Protein AF-A0A2I1HKM1-F1 (afdb_monomer_lite)

Organism: NCBI:txid588596

Secondary structure (DSSP, 8-state):
-HHHHHHHHHHHHHHHHHHHB-HHHHHHHHHHHHT----TTSPPPPPTTTSGGG--HHHHHHHHHHHHHHHHHH--GGGB-HHHHHHHHHHHT---HHHHHHHHHHHHHHHHHHHHHHT-SS--HHHHHHHHHHHHHHHHHHHHH-GGGTT-HHHHTHHHHHHHHHHHSSS--TT-GGGGTTTTTHHHHHHHHHT-THHHHHHHHHH--

Radius of gyration: 16.66 Å; chains: 1; bounding box: 34×40×44 Å

Structure (mmCIF, N/CA/C/O backbone):
data_AF-A0A2I1HKM1-F1
#
_entry.id   AF-A0A2I1HKM1-F1
#
loop_
_atom_site.group_PDB
_atom_site.id
_atom_site.type_symbol
_atom_site.label_atom_id
_atom_site.label_alt_id
_atom_site.label_comp_id
_atom_site.label_asym_id
_atom_site.label_entity_id
_atom_site.label_seq_id
_atom_site.pdbx_PDB_ins_code
_atom_site.Cartn_x
_atom_site.Cartn_y
_atom_site.Cartn_z
_atom_site.occupancy
_atom_site.B_iso_or_equiv
_atom_site.auth_seq_id
_atom_site.auth_comp_id
_atom_site.auth_asym_id
_atom_site.auth_atom_id
_atom_site.pdbx_PDB_model_num
ATOM 1 N N . ASP A 1 1 ? -1.012 3.842 -19.016 1.00 77.69 1 ASP A N 1
ATOM 2 C CA . ASP A 1 1 ? 0.361 4.212 -18.625 1.00 77.69 1 ASP A CA 1
ATOM 3 C C . ASP A 1 1 ? 0.632 3.724 -17.202 1.00 77.69 1 ASP A C 1
ATOM 5 O O . ASP A 1 1 ? -0.285 3.747 -16.382 1.00 77.69 1 ASP A O 1
ATOM 9 N N . ILE A 1 2 ? 1.844 3.232 -16.932 1.00 84.19 2 ILE A N 1
ATOM 10 C CA . ILE A 1 2 ? 2.220 2.563 -15.675 1.00 84.19 2 ILE A CA 1
ATOM 11 C C . ILE A 1 2 ? 2.054 3.472 -14.458 1.00 84.19 2 ILE A C 1
ATOM 13 O O . ILE A 1 2 ? 1.645 3.040 -13.382 1.00 84.19 2 ILE A O 1
ATOM 17 N N . TYR A 1 3 ? 2.293 4.761 -14.661 1.00 84.25 3 TYR A N 1
ATOM 18 C CA . TYR A 1 3 ? 2.196 5.772 -13.630 1.00 84.25 3 TYR A CA 1
ATOM 19 C C . TYR A 1 3 ? 0.780 5.897 -13.064 1.00 84.25 3 TYR A C 1
ATOM 21 O O . TYR A 1 3 ? 0.567 5.822 -11.855 1.00 84.25 3 TYR A O 1
ATOM 29 N N . HIS A 1 4 ? -0.201 5.977 -13.961 1.00 87.06 4 HIS A N 1
ATOM 30 C CA . HIS A 1 4 ? -1.622 6.035 -13.630 1.00 87.06 4 HIS A CA 1
ATOM 31 C C . HIS A 1 4 ? -2.090 4.762 -12.922 1.00 87.06 4 HIS A C 1
ATOM 33 O O . HIS A 1 4 ? -2.868 4.809 -11.966 1.00 87.06 4 HIS A O 1
ATOM 39 N N . VAL A 1 5 ? -1.597 3.614 -13.392 1.00 89.69 5 VAL A N 1
ATOM 40 C CA . VAL A 1 5 ? -1.929 2.307 -12.829 1.00 89.69 5 VAL A CA 1
ATOM 41 C C . VAL A 1 5 ? -1.470 2.236 -11.375 1.00 89.69 5 VAL A C 1
ATOM 43 O O . VAL A 1 5 ? -2.295 1.978 -10.495 1.00 89.69 5 VAL A O 1
ATOM 46 N N . THR A 1 6 ? -0.196 2.534 -11.112 1.00 89.56 6 THR A N 1
ATOM 47 C CA . THR A 1 6 ? 0.383 2.440 -9.769 1.00 89.56 6 THR A CA 1
ATOM 48 C C . THR A 1 6 ? -0.173 3.501 -8.824 1.00 89.56 6 THR A C 1
ATOM 50 O O . THR A 1 6 ? -0.589 3.156 -7.719 1.00 89.56 6 THR A O 1
ATOM 53 N N . ALA A 1 7 ? -0.288 4.760 -9.257 1.00 90.75 7 ALA A N 1
ATOM 54 C CA . ALA A 1 7 ? -0.882 5.815 -8.436 1.00 90.75 7 ALA A CA 1
ATOM 55 C C . ALA A 1 7 ? -2.323 5.477 -8.014 1.00 90.75 7 ALA A C 1
ATOM 57 O O . ALA A 1 7 ? -2.685 5.644 -6.850 1.00 90.75 7 ALA A O 1
ATOM 58 N N . GLY A 1 8 ? -3.124 4.915 -8.928 1.00 93.25 8 GLY A N 1
ATOM 59 C CA . GLY A 1 8 ? -4.486 4.475 -8.624 1.00 93.25 8 GLY A CA 1
ATOM 60 C C . GLY A 1 8 ? -4.548 3.372 -7.560 1.00 93.25 8 GLY A C 1
ATOM 61 O O . GLY A 1 8 ? -5.400 3.435 -6.671 1.00 93.25 8 GLY A O 1
ATOM 62 N N . LYS A 1 9 ? -3.627 2.395 -7.599 1.00 94.75 9 LYS A N 1
ATOM 63 C CA . LYS A 1 9 ? -3.523 1.345 -6.567 1.00 94.75 9 LYS A CA 1
ATOM 64 C C . LYS A 1 9 ? -3.165 1.936 -5.205 1.00 94.75 9 LYS A C 1
ATOM 66 O O . LYS A 1 9 ? -3.832 1.629 -4.217 1.00 94.75 9 LYS A O 1
ATOM 71 N N . VAL A 1 10 ? -2.166 2.817 -5.159 1.00 95.44 10 VAL A N 1
ATOM 72 C CA . VAL A 1 10 ? -1.721 3.446 -3.908 1.00 95.44 10 VAL A CA 1
ATOM 73 C C . VAL A 1 10 ? -2.833 4.285 -3.292 1.00 95.44 10 VAL A C 1
ATOM 75 O O . VAL A 1 10 ? -3.142 4.119 -2.114 1.00 95.44 10 VAL A O 1
ATOM 78 N N . LEU A 1 11 ? -3.480 5.143 -4.084 1.00 95.88 11 LEU A N 1
ATOM 79 C CA . LEU A 1 11 ? -4.561 5.990 -3.592 1.00 95.88 11 LEU A CA 1
ATOM 80 C C . LEU A 1 11 ? -5.742 5.158 -3.077 1.00 95.88 11 LEU A C 1
ATOM 82 O O . LEU A 1 11 ? -6.296 5.451 -2.017 1.00 95.88 11 LEU A O 1
ATOM 86 N N . ARG A 1 12 ? -6.107 4.084 -3.792 1.00 96.56 12 ARG A N 1
ATOM 87 C CA . ARG A 1 12 ? -7.139 3.146 -3.333 1.00 96.56 12 ARG A CA 1
ATOM 88 C C . ARG A 1 12 ? -6.744 2.511 -2.002 1.00 96.56 12 ARG A C 1
ATOM 90 O O . ARG A 1 12 ? -7.568 2.463 -1.093 1.00 96.56 12 ARG A O 1
ATOM 97 N N . PHE A 1 13 ? -5.503 2.049 -1.866 1.00 97.75 13 PHE A N 1
ATOM 98 C CA . PHE A 1 13 ? -5.065 1.393 -0.639 1.00 97.75 13 PHE A CA 1
ATOM 99 C C . PHE A 1 13 ? -4.933 2.362 0.546 1.00 97.75 13 PHE A C 1
ATOM 101 O O . PHE A 1 13 ? -5.246 2.002 1.684 1.00 97.75 13 PHE A O 1
ATOM 108 N N . LEU A 1 14 ? -4.556 3.616 0.282 1.00 97.69 14 LEU A N 1
ATOM 109 C CA . LEU A 1 14 ? -4.584 4.696 1.264 1.00 97.69 14 LEU A CA 1
ATOM 110 C C . LEU A 1 14 ? -6.004 4.912 1.796 1.00 97.69 14 LEU A C 1
ATOM 112 O O . LEU A 1 14 ? -6.182 4.927 3.011 1.00 97.69 14 LEU A O 1
ATOM 116 N N . LYS A 1 15 ? -7.009 4.998 0.913 1.00 97.31 15 LYS A N 1
ATOM 117 C CA . LYS A 1 15 ? -8.426 5.126 1.306 1.00 97.31 15 LYS A CA 1
ATOM 118 C C . LYS A 1 15 ? -8.856 3.987 2.226 1.00 97.31 15 LYS A C 1
ATOM 120 O O . LYS A 1 15 ? -9.287 4.248 3.344 1.00 97.31 15 LYS A O 1
ATOM 125 N N . ILE A 1 16 ? -8.605 2.741 1.820 1.00 97.69 16 ILE A N 1
ATOM 126 C CA . ILE A 1 16 ? -8.911 1.553 2.636 1.00 97.69 16 ILE A CA 1
ATOM 127 C C . ILE A 1 16 ? -8.222 1.625 4.004 1.00 97.69 16 ILE A C 1
ATOM 129 O O . ILE A 1 16 ? -8.847 1.377 5.031 1.00 97.69 16 ILE A O 1
ATOM 133 N N . THR A 1 17 ? -6.939 1.995 4.038 1.00 98.12 17 THR A N 1
ATOM 134 C CA . THR A 1 17 ? -6.176 2.091 5.289 1.00 98.12 17 THR A CA 1
ATOM 135 C C . THR A 1 17 ? -6.740 3.165 6.212 1.00 98.12 17 THR A C 1
ATOM 137 O O . THR A 1 17 ? -6.984 2.884 7.381 1.00 98.12 17 THR A O 1
ATOM 140 N N . ILE A 1 18 ? -6.987 4.379 5.715 1.00 97.56 18 ILE A N 1
ATOM 141 C CA . ILE A 1 18 ? -7.532 5.471 6.530 1.00 97.56 18 ILE A CA 1
ATOM 142 C C . ILE A 1 18 ? -8.955 5.156 7.004 1.00 97.56 18 ILE A C 1
ATOM 144 O O . ILE A 1 18 ? -9.288 5.441 8.157 1.00 97.56 18 ILE A O 1
ATOM 148 N N . ASP A 1 19 ? -9.784 4.538 6.166 1.00 97.38 19 ASP A N 1
ATOM 149 C CA . ASP A 1 19 ? -11.152 4.166 6.526 1.00 97.38 19 ASP A CA 1
ATOM 150 C C . ASP A 1 19 ? -11.209 3.031 7.547 1.00 97.38 19 ASP A C 1
ATOM 152 O O . ASP A 1 19 ? -12.131 3.005 8.369 1.00 97.38 19 ASP A O 1
ATOM 156 N N . ALA A 1 20 ? -10.207 2.151 7.570 1.00 98.00 20 ALA A N 1
ATOM 157 C CA . ALA A 1 20 ? -10.094 1.081 8.552 1.00 98.00 20 ALA A CA 1
ATOM 158 C C . ALA A 1 20 ? -9.680 1.570 9.952 1.00 98.00 20 ALA A C 1
ATOM 160 O O . ALA A 1 20 ? -9.907 0.864 10.936 1.00 98.00 20 ALA A O 1
ATOM 161 N N . LEU A 1 21 ? -9.110 2.773 10.082 1.00 98.25 21 LEU A N 1
ATOM 162 C CA . LEU A 1 21 ? -8.675 3.313 11.373 1.00 98.25 21 LEU A CA 1
ATOM 163 C C . LEU A 1 21 ? -9.841 3.850 12.221 1.00 98.25 21 LEU A C 1
ATOM 165 O O . LEU A 1 21 ? -10.750 4.533 11.737 1.00 98.25 21 LEU A O 1
ATOM 169 N N . LEU A 1 22 ? -9.756 3.612 13.532 1.00 98.00 22 LEU A N 1
ATOM 170 C CA . LEU A 1 22 ? -10.547 4.312 14.550 1.00 98.00 22 LEU A CA 1
ATOM 171 C C . LEU A 1 22 ? -10.091 5.774 14.702 1.00 98.00 22 LEU A C 1
ATOM 173 O O . LEU A 1 22 ? -8.975 6.112 14.297 1.00 98.00 22 LEU A O 1
ATOM 177 N N . PRO A 1 23 ? -10.886 6.645 15.358 1.00 98.00 23 PRO A N 1
ATOM 178 C CA . PRO A 1 23 ? -10.460 8.007 15.683 1.00 98.00 23 PRO A CA 1
ATOM 179 C C . PRO A 1 23 ? -9.108 8.072 16.415 1.00 98.00 23 PRO A C 1
ATOM 181 O O . PRO A 1 23 ? -8.261 8.885 16.053 1.00 98.00 23 PRO A O 1
ATOM 184 N N . GLU A 1 24 ? -8.848 7.174 17.377 1.00 97.44 24 GLU A N 1
ATOM 185 C CA . GLU A 1 24 ? -7.536 7.077 18.046 1.00 97.44 24 GLU A CA 1
ATOM 186 C C . GLU A 1 24 ? -6.413 6.764 17.040 1.00 97.44 24 GLU A C 1
ATOM 188 O O . GLU A 1 24 ? -5.368 7.420 17.046 1.00 97.44 24 GLU A O 1
ATOM 193 N N . GLY A 1 25 ? -6.644 5.809 16.132 1.00 97.81 25 GLY A N 1
ATOM 194 C CA . GLY A 1 25 ? -5.704 5.447 15.071 1.00 97.81 25 GLY A CA 1
ATOM 195 C C . GLY A 1 25 ? -5.416 6.607 14.116 1.00 97.81 25 GLY A C 1
ATOM 196 O O . GLY A 1 25 ? -4.257 6.860 13.799 1.00 97.81 25 GLY A O 1
ATOM 197 N N . LYS A 1 26 ? -6.442 7.370 13.721 1.00 98.12 26 LYS A N 1
ATOM 198 C CA . LYS A 1 26 ? -6.316 8.574 12.879 1.00 98.12 26 LYS A CA 1
ATOM 199 C C . LYS A 1 26 ? -5.528 9.695 13.566 1.00 98.12 26 LYS A C 1
ATOM 201 O O . LYS A 1 26 ? -4.705 10.360 12.929 1.00 98.12 26 LYS A O 1
ATOM 206 N N . THR A 1 27 ? -5.723 9.877 14.872 1.00 97.69 27 THR A N 1
ATOM 207 C CA . THR A 1 27 ? -4.943 10.828 15.679 1.00 97.69 27 THR A CA 1
ATOM 208 C C . THR A 1 27 ? -3.473 10.422 15.736 1.00 97.69 27 THR A C 1
ATOM 210 O O . THR A 1 27 ? -2.598 11.253 15.489 1.00 97.69 27 THR A O 1
ATOM 213 N N . LYS A 1 28 ? -3.182 9.139 15.994 1.00 97.56 28 LYS A N 1
ATOM 214 C CA . LYS A 1 28 ? -1.807 8.615 15.976 1.00 97.56 28 LYS A CA 1
ATOM 215 C C . LYS A 1 28 ? -1.172 8.737 14.592 1.00 97.56 28 LYS A C 1
ATOM 217 O O . LYS A 1 28 ? -0.049 9.219 14.502 1.00 97.56 28 LYS A O 1
ATOM 222 N N . PHE A 1 29 ? -1.901 8.407 13.529 1.00 97.31 29 PHE A N 1
ATOM 223 C CA . PHE A 1 29 ? -1.443 8.609 12.156 1.00 97.31 29 PHE A CA 1
ATOM 224 C C . PHE A 1 29 ? -1.031 10.064 11.912 1.00 97.31 29 PHE A C 1
ATOM 226 O O . PHE A 1 29 ? 0.084 10.320 11.474 1.00 97.31 29 PHE A O 1
ATOM 233 N N . THR A 1 30 ? -1.888 11.025 12.268 1.00 96.38 30 THR A N 1
ATOM 234 C CA . THR A 1 30 ? -1.600 12.458 12.089 1.00 96.38 30 THR A CA 1
ATOM 235 C C . THR A 1 30 ? -0.380 12.910 12.894 1.00 96.38 30 THR A C 1
ATOM 237 O O . THR A 1 30 ? 0.395 13.733 12.410 1.00 96.38 30 THR A O 1
ATOM 240 N N . LEU A 1 31 ? -0.197 12.384 14.110 1.00 96.25 31 LEU A N 1
ATOM 241 C CA . LEU A 1 31 ? 0.968 12.677 14.946 1.00 96.25 31 LEU A CA 1
ATOM 242 C C . LEU A 1 31 ? 2.266 12.256 14.240 1.00 96.25 31 LEU A C 1
ATOM 244 O O . LEU A 1 31 ? 3.136 13.096 14.024 1.00 96.25 31 LEU A O 1
ATOM 248 N N . TYR A 1 32 ? 2.362 10.985 13.838 1.00 94.25 32 TYR A N 1
ATOM 249 C CA . TYR A 1 32 ? 3.562 10.450 13.188 1.00 94.25 32 TYR A CA 1
ATOM 250 C C . TYR A 1 32 ? 3.770 11.009 11.778 1.00 94.25 32 TYR A C 1
ATOM 252 O O . TYR A 1 32 ? 4.907 11.211 11.370 1.00 94.25 32 TYR A O 1
ATOM 260 N N . TRP A 1 33 ? 2.692 11.328 11.057 1.00 93.62 33 TRP A N 1
ATOM 261 C CA . TRP A 1 33 ? 2.763 12.025 9.774 1.00 93.62 33 TRP A CA 1
ATOM 262 C C . TRP A 1 33 ? 3.414 13.407 9.907 1.00 93.62 33 TRP A C 1
ATOM 264 O O . TRP A 1 33 ? 4.270 13.777 9.107 1.00 93.62 33 TRP A O 1
ATOM 274 N N . LYS A 1 34 ? 3.031 14.183 10.931 1.00 91.69 34 LYS A N 1
ATOM 275 C CA . LYS A 1 34 ? 3.588 15.524 11.168 1.00 91.69 34 LYS A CA 1
ATOM 276 C C . LYS A 1 34 ? 5.058 15.495 11.578 1.00 91.69 34 LYS A C 1
ATOM 278 O O . LYS A 1 34 ? 5.769 16.442 11.249 1.00 91.69 34 LYS A O 1
ATOM 283 N N . SER A 1 35 ? 5.477 14.454 12.297 1.00 89.06 35 SER A N 1
ATOM 284 C CA . SER A 1 35 ? 6.854 14.276 12.764 1.00 89.06 35 SER A CA 1
ATOM 285 C C . SER A 1 35 ? 7.732 13.473 11.804 1.00 89.06 35 SER A C 1
ATOM 287 O O . SER A 1 35 ? 8.875 13.192 12.147 1.00 89.06 35 SER A O 1
ATOM 289 N N . PHE A 1 36 ? 7.210 13.036 10.653 1.00 86.56 36 PHE A N 1
ATOM 290 C CA . PHE A 1 36 ? 8.004 12.307 9.672 1.00 86.56 36 PHE A CA 1
ATOM 291 C C . PHE A 1 36 ? 9.053 13.241 9.061 1.00 86.56 36 PHE A C 1
ATOM 293 O O . PHE A 1 36 ? 8.720 14.320 8.561 1.00 86.56 36 PHE A O 1
ATOM 300 N N . GLU A 1 37 ? 10.315 12.827 9.114 1.00 83.75 37 GLU A N 1
ATOM 301 C CA . GLU A 1 37 ? 11.425 13.543 8.493 1.00 83.75 37 GLU A CA 1
ATOM 302 C C . GLU A 1 37 ? 11.444 13.229 6.996 1.00 83.75 37 GLU A C 1
ATOM 304 O O . GLU A 1 37 ? 11.683 12.096 6.585 1.00 83.75 37 GLU A O 1
ATOM 309 N N . TYR A 1 38 ? 11.153 14.238 6.177 1.00 78.62 38 TYR A N 1
ATOM 310 C CA . TYR A 1 38 ? 11.174 14.102 4.725 1.00 78.62 38 TYR A CA 1
ATOM 311 C C . TYR A 1 38 ? 12.620 14.136 4.215 1.00 78.62 38 TYR A C 1
ATOM 313 O O . TYR A 1 38 ? 13.423 14.927 4.727 1.00 78.62 38 TYR A O 1
ATOM 321 N N . PRO A 1 39 ? 12.952 13.365 3.163 1.00 73.94 39 PRO A N 1
ATOM 322 C CA . PRO A 1 39 ? 14.160 13.611 2.387 1.00 73.94 39 PRO A CA 1
ATOM 323 C C . PRO A 1 39 ? 14.223 15.082 1.962 1.00 73.94 39 PRO A C 1
ATOM 325 O O . PRO A 1 39 ? 13.208 15.678 1.600 1.00 73.94 39 PRO A O 1
ATOM 328 N N . ARG A 1 40 ? 15.418 15.687 1.990 1.00 73.00 40 ARG A N 1
ATOM 329 C CA . ARG A 1 40 ? 15.597 17.134 1.733 1.00 73.00 40 ARG A CA 1
ATOM 330 C C . ARG A 1 40 ? 15.057 17.589 0.374 1.00 73.00 40 ARG A C 1
ATOM 332 O O . ARG A 1 40 ? 14.712 18.753 0.213 1.00 73.00 40 ARG A O 1
ATOM 339 N N . ILE A 1 41 ? 15.017 16.674 -0.589 1.00 72.94 41 ILE A N 1
ATOM 340 C CA . ILE A 1 41 ? 14.553 16.904 -1.959 1.00 72.94 41 ILE A CA 1
ATOM 341 C C . ILE A 1 41 ? 13.025 16.817 -2.111 1.00 72.94 41 ILE A C 1
ATOM 343 O O . ILE A 1 41 ? 12.497 17.199 -3.155 1.00 72.94 41 ILE A O 1
ATOM 347 N N . TRP A 1 42 ? 12.297 16.332 -1.100 1.00 75.50 42 TRP A N 1
ATOM 348 C CA . TRP A 1 42 ? 10.851 16.132 -1.187 1.00 75.50 42 TRP A CA 1
ATOM 349 C C . TRP A 1 42 ? 10.078 17.345 -0.684 1.00 75.50 42 TRP A C 1
ATOM 351 O O . TRP A 1 42 ? 10.358 17.911 0.374 1.00 75.50 42 TRP A O 1
ATOM 361 N N . GLN A 1 43 ? 9.037 17.706 -1.432 1.00 80.00 43 GLN A N 1
ATOM 362 C CA . GLN A 1 43 ? 8.055 18.672 -0.962 1.00 80.00 43 GLN A CA 1
ATOM 363 C C . GLN A 1 43 ? 7.175 18.034 0.110 1.00 80.00 43 GLN A C 1
ATOM 365 O O . GLN A 1 43 ? 6.778 16.871 0.012 1.00 80.00 43 GLN A O 1
ATOM 370 N N . LYS A 1 44 ? 6.855 18.815 1.142 1.00 85.25 44 LYS A N 1
ATOM 371 C CA . LYS A 1 44 ? 5.989 18.350 2.221 1.00 85.25 44 LYS A CA 1
ATOM 372 C C . LYS A 1 44 ? 4.582 18.112 1.683 1.00 85.25 44 LYS A C 1
ATOM 374 O O . LYS A 1 44 ? 3.968 19.014 1.118 1.00 85.25 44 LYS A O 1
ATOM 379 N N . LEU A 1 45 ? 4.063 16.912 1.911 1.00 90.25 45 LEU A N 1
ATOM 380 C CA . LEU A 1 45 ? 2.731 16.531 1.463 1.00 90.25 45 LEU A CA 1
ATOM 381 C C . LEU A 1 45 ? 1.644 16.966 2.464 1.00 90.25 45 LEU A C 1
ATOM 383 O O . LEU A 1 45 ? 1.882 16.976 3.683 1.00 90.25 45 LEU A O 1
ATOM 387 N N . PRO A 1 46 ? 0.434 17.313 1.980 1.00 92.12 46 PRO A N 1
ATOM 388 C CA . PRO A 1 46 ? -0.700 17.604 2.850 1.00 92.12 46 PRO A CA 1
ATOM 389 C C . PRO A 1 46 ? -1.108 16.367 3.664 1.00 92.12 46 PRO A C 1
ATOM 391 O O . PRO A 1 46 ? -0.754 15.240 3.330 1.00 92.12 46 PRO A O 1
ATOM 394 N N . ASN A 1 47 ? -1.857 16.568 4.755 1.00 92.94 47 ASN A N 1
ATOM 395 C CA . ASN A 1 47 ? -2.310 15.460 5.605 1.00 92.94 47 ASN A CA 1
ATOM 396 C C . ASN A 1 47 ? -3.195 14.479 4.803 1.00 92.94 47 ASN A C 1
ATOM 398 O O . ASN A 1 47 ? -4.270 14.892 4.355 1.00 92.94 47 ASN A O 1
ATOM 402 N N . PRO A 1 48 ? -2.823 13.185 4.710 1.00 93.50 48 PRO A N 1
ATOM 403 C CA . PRO A 1 48 ? -3.567 12.205 3.934 1.00 93.50 48 PRO A CA 1
ATOM 404 C C . PRO A 1 48 ? -4.996 11.953 4.392 1.00 93.50 48 PRO A C 1
ATOM 406 O O . PRO A 1 48 ? -5.813 11.513 3.596 1.00 93.50 48 PRO A O 1
ATOM 409 N N . ILE A 1 49 ? -5.320 12.237 5.653 1.00 93.69 49 ILE A N 1
ATOM 410 C CA . ILE A 1 49 ? -6.682 12.078 6.171 1.00 93.69 49 ILE A CA 1
ATOM 411 C C . ILE A 1 49 ? -7.601 13.190 5.657 1.00 93.69 49 ILE A C 1
ATOM 413 O O . ILE A 1 49 ? -8.767 12.937 5.374 1.00 93.69 49 ILE A O 1
ATOM 417 N N . SER A 1 50 ? -7.091 14.418 5.554 1.00 91.31 50 SER A N 1
ATOM 418 C CA . SER A 1 50 ? -7.895 15.602 5.218 1.00 91.31 50 SER A CA 1
ATOM 419 C C . SER A 1 50 ? -7.892 15.929 3.726 1.00 91.31 50 SER A C 1
ATOM 421 O O . SER A 1 50 ? -8.809 16.588 3.253 1.00 91.31 50 SER A O 1
ATOM 423 N N . HIS A 1 51 ? -6.873 15.480 2.991 1.00 92.50 51 HIS A N 1
ATOM 424 C CA . HIS A 1 51 ? -6.638 15.849 1.591 1.00 92.50 51 HIS A CA 1
ATOM 425 C C . HIS A 1 51 ? -6.549 14.630 0.670 1.00 92.50 51 HIS A C 1
ATOM 427 O O . HIS A 1 51 ? -5.874 14.674 -0.356 1.00 92.50 51 HIS A O 1
ATOM 433 N N . ILE A 1 52 ? -7.211 13.528 1.036 1.00 91.94 52 ILE A N 1
ATOM 434 C CA . ILE A 1 52 ? -7.076 12.249 0.332 1.00 91.94 52 ILE A CA 1
ATOM 435 C C . ILE A 1 52 ? -7.406 12.348 -1.163 1.00 91.94 52 ILE A C 1
ATOM 437 O O . ILE A 1 52 ? -6.738 11.722 -1.975 1.00 91.94 52 ILE A O 1
ATOM 441 N N . ASP A 1 53 ? -8.382 13.176 -1.535 1.00 89.75 53 ASP A N 1
ATOM 442 C CA . ASP A 1 53 ? -8.802 13.372 -2.927 1.00 89.75 53 ASP A CA 1
ATOM 443 C C . ASP A 1 53 ? -8.016 14.473 -3.658 1.00 89.75 53 ASP A C 1
ATOM 445 O O . ASP A 1 53 ? -8.248 14.715 -4.838 1.00 89.75 53 ASP A O 1
ATOM 449 N N . SER A 1 54 ? -7.087 15.148 -2.976 1.00 91.62 54 SER A N 1
ATOM 450 C CA . SER A 1 54 ? -6.274 16.231 -3.547 1.00 91.62 54 SER A CA 1
ATOM 451 C C . SER A 1 54 ? -4.900 15.770 -4.029 1.00 91.62 54 SER A C 1
ATOM 453 O O . SER A 1 54 ? -4.187 16.558 -4.644 1.00 91.62 54 SER A O 1
ATOM 455 N N . PHE A 1 55 ? -4.505 14.528 -3.739 1.00 90.75 55 PHE A N 1
ATOM 456 C CA . PHE A 1 55 ? -3.195 14.024 -4.131 1.00 90.75 55 PHE A CA 1
ATOM 457 C C . PHE A 1 55 ? -3.093 13.817 -5.634 1.00 90.75 55 PHE A C 1
ATOM 459 O O . PHE A 1 55 ? -3.908 13.130 -6.254 1.00 90.75 55 PHE A O 1
ATOM 466 N N . MET A 1 56 ? -2.023 14.358 -6.204 1.00 89.62 56 MET A N 1
ATOM 467 C CA . MET A 1 56 ? -1.627 14.047 -7.564 1.00 89.62 56 MET A CA 1
ATOM 468 C C . MET A 1 56 ? -0.975 12.662 -7.616 1.00 89.62 56 MET A C 1
ATOM 470 O O . MET A 1 56 ? -0.596 12.061 -6.606 1.00 89.62 56 MET A O 1
ATOM 474 N N . MET A 1 57 ? -0.803 12.135 -8.825 1.00 86.62 57 MET A N 1
ATOM 475 C CA . MET A 1 57 ? -0.173 10.827 -9.019 1.00 86.62 57 MET A CA 1
ATOM 476 C C . MET A 1 57 ? 1.274 10.782 -8.499 1.00 86.62 57 MET A C 1
ATOM 478 O O . MET A 1 57 ? 1.709 9.740 -8.017 1.00 86.62 57 MET A O 1
ATOM 482 N N . SER A 1 58 ? 1.997 11.907 -8.528 1.00 83.44 58 SER A N 1
ATOM 483 C CA . SER A 1 58 ? 3.354 12.025 -7.969 1.00 83.44 58 SER A CA 1
ATOM 484 C C . SER A 1 58 ? 3.355 11.858 -6.466 1.00 83.44 58 SER A C 1
ATOM 486 O O . SER A 1 58 ? 4.194 11.144 -5.923 1.00 83.44 58 SER A O 1
ATOM 488 N N . ASP A 1 59 ? 2.366 12.452 -5.808 1.00 89.00 59 ASP A N 1
ATOM 489 C CA . ASP A 1 59 ? 2.208 12.360 -4.365 1.00 89.00 59 ASP A CA 1
ATOM 490 C C . ASP A 1 59 ? 1.897 10.923 -3.961 1.00 89.00 59 ASP A C 1
ATOM 492 O O . ASP A 1 59 ? 2.426 10.436 -2.968 1.00 89.00 59 ASP A O 1
ATOM 496 N N . CYS A 1 60 ? 1.108 10.208 -4.770 1.00 90.62 60 CYS A N 1
ATOM 497 C CA . CYS A 1 60 ? 0.825 8.791 -4.553 1.00 90.62 60 CYS A CA 1
ATOM 498 C C . CYS A 1 60 ? 2.103 7.946 -4.532 1.00 90.62 60 CYS A C 1
ATOM 500 O O . CYS A 1 60 ? 2.177 6.991 -3.766 1.00 90.62 60 CYS A O 1
ATOM 502 N N . LEU A 1 61 ? 3.128 8.293 -5.314 1.00 85.88 61 LEU A N 1
ATOM 503 C CA . LEU A 1 61 ? 4.378 7.540 -5.264 1.00 85.88 61 LEU A CA 1
ATOM 504 C C . LEU A 1 61 ? 5.140 7.778 -3.958 1.00 85.88 61 LEU A C 1
ATOM 506 O O . LEU A 1 61 ? 5.557 6.827 -3.303 1.00 85.88 61 LEU A O 1
ATOM 510 N N . HIS A 1 62 ? 5.254 9.038 -3.538 1.00 86.88 62 HIS A N 1
ATOM 511 C CA . HIS A 1 62 ? 5.851 9.385 -2.249 1.00 86.88 62 HIS A CA 1
ATOM 512 C C . HIS A 1 62 ? 5.091 8.731 -1.084 1.00 86.88 62 HIS A C 1
ATOM 514 O O . HIS A 1 62 ? 5.698 8.183 -0.165 1.00 86.88 62 HIS A O 1
ATOM 520 N N . LEU A 1 63 ? 3.756 8.712 -1.146 1.00 91.69 63 LEU A N 1
ATOM 521 C CA . LEU A 1 63 ? 2.899 8.067 -0.151 1.00 91.69 63 LEU A CA 1
ATOM 522 C C . LEU A 1 63 ? 3.189 6.569 -0.028 1.00 91.69 63 LEU A C 1
ATOM 524 O O . LEU A 1 63 ? 3.307 6.075 1.092 1.00 91.69 63 LEU A O 1
ATOM 528 N N . ALA A 1 64 ? 3.335 5.854 -1.147 1.00 90.44 64 ALA A N 1
ATOM 529 C CA . ALA A 1 64 ? 3.647 4.425 -1.134 1.00 90.44 64 ALA A CA 1
ATOM 530 C C . ALA A 1 64 ? 4.947 4.125 -0.384 1.00 90.44 64 ALA A C 1
ATOM 532 O O . ALA A 1 64 ? 5.009 3.155 0.367 1.00 90.44 64 ALA A O 1
ATOM 533 N N . MET A 1 65 ? 5.950 4.986 -0.552 1.00 86.31 65 MET A N 1
ATOM 534 C CA . MET A 1 65 ? 7.240 4.860 0.118 1.00 86.31 65 MET A CA 1
ATOM 535 C C . MET A 1 65 ? 7.146 5.237 1.600 1.00 86.31 65 MET A C 1
ATOM 537 O O . MET A 1 65 ? 7.684 4.532 2.440 1.00 86.31 65 MET A O 1
ATOM 541 N N . MET A 1 66 ? 6.430 6.305 1.964 1.00 88.50 66 MET A N 1
ATOM 542 C CA . MET A 1 66 ? 6.375 6.806 3.348 1.00 88.50 66 MET A CA 1
ATOM 543 C C . MET A 1 66 ? 5.492 5.976 4.283 1.00 88.50 66 MET A C 1
ATOM 545 O O . MET A 1 66 ? 5.791 5.832 5.473 1.00 88.50 66 MET A O 1
ATOM 549 N N . LEU A 1 67 ? 4.363 5.475 3.780 1.00 93.12 67 LEU A N 1
ATOM 550 C CA . LEU A 1 67 ? 3.333 4.853 4.610 1.00 93.12 67 LEU A CA 1
ATOM 551 C C . LEU A 1 67 ? 3.800 3.610 5.375 1.00 93.12 67 LEU A C 1
ATOM 553 O O . LEU A 1 67 ? 3.455 3.532 6.556 1.00 93.12 67 LEU A O 1
ATOM 557 N N . PRO A 1 68 ? 4.605 2.688 4.807 1.00 91.31 68 PRO A N 1
ATOM 558 C CA . PRO A 1 68 ? 5.210 1.608 5.579 1.00 91.31 68 PRO A CA 1
ATOM 559 C C . PRO A 1 68 ? 5.891 2.108 6.860 1.00 91.31 68 PRO A C 1
ATOM 561 O O . PRO A 1 68 ? 5.614 1.601 7.945 1.00 91.31 68 PRO A O 1
ATOM 564 N N . PHE A 1 69 ? 6.710 3.159 6.769 1.00 86.81 69 PHE A N 1
ATOM 565 C CA . PHE A 1 69 ? 7.445 3.696 7.917 1.00 86.81 69 PHE A CA 1
ATOM 566 C C . PHE A 1 69 ? 6.519 4.320 8.947 1.00 86.81 69 PHE A C 1
ATOM 568 O O . PHE A 1 69 ? 6.616 4.023 10.137 1.00 86.81 69 PHE A O 1
ATOM 575 N N . ILE A 1 70 ? 5.602 5.171 8.491 1.00 91.56 70 ILE A N 1
ATOM 576 C CA . ILE A 1 70 ? 4.685 5.890 9.375 1.00 91.56 70 ILE A CA 1
ATOM 577 C C . ILE A 1 70 ? 3.790 4.902 10.120 1.00 91.56 70 ILE A C 1
ATOM 579 O O . ILE A 1 70 ? 3.645 5.000 11.339 1.00 91.56 70 ILE A O 1
ATOM 583 N N . LEU A 1 71 ? 3.231 3.919 9.414 1.00 94.56 71 LEU A N 1
ATOM 584 C CA . LEU A 1 71 ? 2.378 2.901 10.014 1.00 94.56 71 LEU A CA 1
ATOM 585 C C . LEU A 1 71 ? 3.166 2.011 10.978 1.00 94.56 71 LEU A C 1
ATOM 587 O O . LEU A 1 71 ? 2.692 1.774 12.088 1.00 94.56 71 LEU A O 1
ATOM 591 N N . ASN A 1 72 ? 4.386 1.592 10.631 1.00 92.25 72 ASN A N 1
ATOM 592 C CA . ASN A 1 72 ? 5.203 0.743 11.502 1.00 92.25 72 ASN A CA 1
ATOM 593 C C . ASN A 1 72 ? 5.479 1.373 12.882 1.00 92.25 72 ASN A C 1
ATOM 595 O O . ASN A 1 72 ? 5.601 0.668 13.881 1.00 92.25 72 ASN A O 1
ATOM 599 N N . LYS A 1 73 ? 5.527 2.709 12.980 1.00 91.81 73 LYS A N 1
ATOM 600 C CA . LYS A 1 73 ? 5.801 3.395 14.254 1.00 91.81 73 LYS A CA 1
ATOM 601 C C . LYS A 1 73 ? 4.669 3.312 15.276 1.00 91.81 73 LYS A C 1
ATOM 603 O O . LYS A 1 73 ? 4.936 3.453 16.469 1.00 91.81 73 LYS A O 1
ATOM 608 N N . PHE A 1 74 ? 3.418 3.129 14.851 1.00 94.44 74 PHE A N 1
ATOM 609 C CA . PHE A 1 74 ? 2.281 3.220 15.777 1.00 94.44 74 PHE A CA 1
ATOM 610 C C . PHE A 1 74 ? 1.208 2.161 15.593 1.00 94.44 74 PHE A C 1
ATOM 612 O O . PHE A 1 74 ? 0.430 1.946 16.523 1.00 94.44 74 PHE A O 1
ATOM 619 N N . LEU A 1 75 ? 1.093 1.550 14.418 1.00 94.19 75 LEU A N 1
ATOM 620 C CA . LEU A 1 75 ? -0.058 0.735 14.069 1.00 94.19 75 LEU A CA 1
ATOM 621 C C . LEU A 1 75 ? -0.124 -0.504 14.972 1.00 94.19 75 LEU A C 1
ATOM 623 O O . LEU A 1 75 ? 0.836 -1.249 15.133 1.00 94.19 75 LEU A O 1
ATOM 627 N N . LYS A 1 76 ? -1.277 -0.696 15.611 1.00 96.00 76 LYS A N 1
ATOM 628 C CA . LYS A 1 76 ? -1.563 -1.788 16.549 1.00 96.00 76 LYS A CA 1
ATOM 629 C C . LYS A 1 76 ? -3.008 -2.204 16.348 1.00 96.00 76 LYS A C 1
ATOM 631 O O . LYS A 1 76 ? -3.806 -1.408 15.861 1.00 96.00 76 LYS A O 1
ATOM 636 N N . TYR A 1 77 ? -3.348 -3.413 16.784 1.00 95.94 77 TYR A N 1
ATOM 637 C CA . TYR A 1 77 ? -4.688 -3.975 16.608 1.00 95.94 77 TYR A CA 1
ATOM 638 C C . TYR A 1 77 ? -5.795 -3.024 17.091 1.00 95.94 77 TYR A C 1
ATOM 640 O O . TYR A 1 77 ? -6.716 -2.714 16.345 1.00 95.94 77 TYR A O 1
ATOM 648 N N . LYS A 1 78 ? -5.621 -2.436 18.282 1.00 96.56 78 LYS A N 1
ATOM 649 C CA . LYS A 1 78 ? -6.566 -1.477 18.879 1.00 96.56 78 LYS A CA 1
ATOM 650 C C . LYS A 1 78 ? -6.808 -0.187 18.076 1.00 96.56 78 LYS A C 1
ATOM 652 O O . LYS A 1 78 ? -7.703 0.571 18.417 1.00 96.56 78 LYS A O 1
ATOM 657 N N . HIS A 1 79 ? -5.991 0.111 17.064 1.00 98.00 79 HIS A N 1
ATOM 658 C CA . HIS A 1 79 ? -6.142 1.315 16.241 1.00 98.00 79 HIS A CA 1
ATOM 659 C C . HIS A 1 79 ? -7.100 1.111 15.057 1.00 98.00 79 HIS A C 1
ATOM 661 O O . HIS A 1 79 ? -7.442 2.089 14.389 1.00 98.00 79 HIS A O 1
ATOM 667 N N . PHE A 1 80 ? -7.539 -0.123 14.804 1.00 98.00 80 PHE A N 1
ATOM 668 C CA . PHE A 1 80 ? -8.477 -0.466 13.741 1.00 98.00 80 PHE A CA 1
ATOM 669 C C . PHE A 1 80 ? -9.917 -0.538 14.238 1.00 98.00 80 PHE A C 1
ATOM 671 O O . PHE A 1 80 ? -10.185 -0.907 15.379 1.00 98.00 80 PHE A O 1
ATOM 678 N N . LYS A 1 81 ? -10.861 -0.236 13.345 1.00 98.25 81 LYS A N 1
ATOM 679 C CA . LYS A 1 81 ? -12.266 -0.595 13.532 1.00 98.25 81 LYS A CA 1
ATOM 680 C C . LYS A 1 81 ? -12.365 -2.118 13.548 1.00 98.25 81 LYS A C 1
ATOM 682 O O . LYS A 1 81 ? -11.890 -2.769 12.617 1.00 98.25 81 LYS A O 1
ATOM 687 N N . GLN A 1 82 ? -13.026 -2.668 14.565 1.00 96.38 82 GLN A N 1
ATOM 688 C CA . GLN A 1 82 ? -13.173 -4.116 14.736 1.00 96.38 82 GLN A CA 1
ATOM 689 C C . GLN A 1 82 ? -13.766 -4.783 13.481 1.00 96.38 82 GLN A C 1
ATOM 691 O O . GLN A 1 82 ? -13.212 -5.753 12.976 1.00 96.38 82 GLN A O 1
ATOM 696 N N . SER A 1 83 ? -14.802 -4.181 12.888 1.00 96.62 83 SER A N 1
ATOM 697 C CA . SER A 1 83 ? -15.441 -4.692 11.668 1.00 96.62 83 SER A CA 1
ATOM 698 C C . SER A 1 83 ? -14.514 -4.760 10.453 1.00 96.62 83 SER A C 1
ATOM 700 O O . SER A 1 83 ? -14.719 -5.589 9.573 1.00 96.62 83 SER A O 1
ATOM 702 N N . GLU A 1 84 ? -13.525 -3.868 10.355 1.00 96.94 84 GLU A N 1
ATOM 703 C CA . GLU A 1 84 ? -12.616 -3.821 9.206 1.00 96.94 84 GLU A CA 1
ATOM 704 C C . GLU A 1 84 ? -11.462 -4.806 9.372 1.00 96.94 84 GLU A C 1
ATOM 706 O O . GLU A 1 84 ? -11.115 -5.508 8.420 1.00 96.94 84 GLU A O 1
ATOM 711 N N . ILE A 1 85 ? -10.912 -4.928 10.588 1.00 96.12 85 ILE A N 1
ATOM 712 C CA . ILE A 1 85 ? -9.858 -5.913 10.846 1.00 96.12 85 ILE A CA 1
ATOM 713 C C . ILE A 1 85 ? -10.410 -7.342 10.775 1.00 96.12 85 ILE A C 1
ATOM 715 O O . ILE A 1 85 ? -9.776 -8.187 10.157 1.00 96.12 85 ILE A O 1
ATOM 719 N N . GLU A 1 86 ? -11.623 -7.607 11.272 1.00 96.06 86 GLU A N 1
ATOM 720 C CA . GLU A 1 86 ? -12.260 -8.928 11.166 1.00 96.06 86 GLU A CA 1
ATOM 721 C C . GLU A 1 86 ? -12.487 -9.350 9.710 1.00 96.06 86 GLU A C 1
ATOM 723 O O . GLU A 1 86 ? -12.155 -10.474 9.334 1.00 96.06 86 GLU A O 1
ATOM 728 N N . LYS A 1 87 ? -12.984 -8.448 8.849 1.00 96.62 87 LYS A N 1
ATOM 729 C CA . LYS A 1 87 ? -13.123 -8.724 7.406 1.00 96.62 87 LYS A CA 1
ATOM 730 C C . LYS A 1 87 ? -11.781 -9.093 6.781 1.00 96.62 87 LYS A C 1
ATOM 732 O O . LYS A 1 87 ? -11.701 -10.056 6.020 1.00 96.62 87 LYS A O 1
ATOM 737 N N . PHE A 1 88 ? -10.731 -8.340 7.102 1.00 96.69 88 PHE A N 1
ATOM 738 C CA . PHE A 1 88 ? -9.382 -8.620 6.621 1.00 96.69 88 PHE A CA 1
ATOM 739 C C . PHE A 1 88 ? -8.874 -9.981 7.120 1.00 96.69 88 PHE A C 1
ATOM 741 O O . PHE A 1 88 ? -8.335 -10.761 6.337 1.00 96.69 88 PHE A O 1
ATOM 748 N N . GLN A 1 89 ? -9.099 -10.315 8.392 1.00 95.81 89 GLN A N 1
ATOM 749 C CA . GLN A 1 89 ? -8.726 -11.601 8.985 1.00 95.81 89 GLN A CA 1
ATOM 750 C C . GLN A 1 89 ? -9.440 -12.780 8.324 1.00 95.81 89 GLN A C 1
ATOM 752 O O . GLN A 1 89 ? -8.786 -13.747 7.946 1.00 95.81 89 GLN A O 1
ATOM 757 N N . VAL A 1 90 ? -10.756 -12.682 8.114 1.00 96.56 90 VAL A N 1
ATOM 758 C CA . VAL A 1 90 ? -11.546 -13.714 7.423 1.00 96.56 90 VAL A CA 1
ATOM 759 C C . VAL A 1 90 ? -11.010 -13.948 6.013 1.00 96.56 90 VAL A C 1
ATOM 761 O O . VAL A 1 90 ? -10.807 -15.088 5.605 1.00 96.56 90 VAL A O 1
ATOM 764 N N . ARG A 1 91 ? -10.733 -12.872 5.271 1.00 95.38 91 ARG A N 1
ATOM 765 C CA . ARG A 1 91 ? -10.257 -12.963 3.885 1.00 95.38 91 ARG A CA 1
ATOM 766 C C . ARG A 1 91 ? -8.833 -13.505 3.763 1.00 95.38 91 ARG A C 1
ATOM 768 O O . ARG A 1 91 ? -8.514 -14.200 2.800 1.00 95.38 91 ARG A O 1
ATOM 775 N N . THR A 1 92 ? -7.974 -13.184 4.725 1.00 94.00 92 THR A N 1
ATOM 776 C CA . THR A 1 92 ? -6.564 -13.607 4.730 1.00 94.00 92 THR A CA 1
ATOM 777 C C . THR A 1 92 ? -6.328 -14.933 5.454 1.00 94.00 92 THR A C 1
ATOM 779 O O . THR A 1 92 ? -5.273 -15.531 5.271 1.00 94.00 92 THR A O 1
ATOM 782 N N . GLY A 1 93 ? -7.285 -15.405 6.258 1.00 92.88 93 GLY A N 1
ATOM 783 C CA . GLY A 1 93 ? -7.142 -16.581 7.122 1.00 92.88 93 GLY A CA 1
ATOM 784 C C . GLY A 1 93 ? -6.349 -16.327 8.411 1.00 92.88 93 GLY A C 1
ATOM 785 O O . GLY A 1 93 ? -6.079 -17.263 9.161 1.00 92.88 93 GLY A O 1
ATOM 786 N N . VAL A 1 94 ? -5.962 -15.079 8.701 1.00 92.06 94 VAL A N 1
ATOM 787 C CA . VAL A 1 94 ? -5.136 -14.739 9.870 1.00 92.06 94 VAL A CA 1
ATOM 788 C C . VAL A 1 94 ? -6.010 -14.500 11.101 1.00 92.06 94 VAL A C 1
ATOM 790 O O . VAL A 1 94 ? -6.596 -13.436 11.267 1.00 92.06 94 VAL A O 1
ATOM 793 N N . SER A 1 95 ? -6.060 -15.463 12.020 1.00 86.75 95 SER A N 1
ATOM 794 C CA . SER A 1 95 ? -6.932 -15.397 13.207 1.00 86.75 95 SER A CA 1
ATOM 795 C C . SER A 1 95 ? -6.453 -14.436 14.302 1.00 86.75 95 SER A C 1
ATOM 797 O O . SER A 1 95 ? -7.258 -13.865 15.035 1.00 86.75 95 SER A O 1
ATOM 799 N N . ARG A 1 96 ? -5.139 -14.224 14.421 1.00 90.38 96 ARG A N 1
ATOM 800 C CA . ARG A 1 96 ? -4.547 -13.383 15.469 1.00 90.38 96 ARG A CA 1
ATOM 801 C C . ARG A 1 96 ? -4.473 -11.916 15.057 1.00 90.38 96 ARG A C 1
ATOM 803 O O . ARG A 1 96 ? -3.883 -11.585 14.031 1.00 90.38 96 ARG A O 1
ATOM 810 N N . GLY A 1 97 ? -4.999 -11.032 15.902 1.00 91.31 97 GLY A N 1
ATOM 811 C CA . GLY A 1 97 ? -5.065 -9.598 15.621 1.00 91.31 97 GLY A CA 1
ATOM 812 C C . GLY A 1 97 ? -3.701 -8.926 15.421 1.00 91.31 97 GLY A C 1
ATOM 813 O O . GLY A 1 97 ? -3.544 -8.094 14.531 1.00 91.31 97 GLY A O 1
ATOM 814 N N . ASP A 1 98 ? -2.685 -9.308 16.197 1.00 90.06 98 ASP A N 1
ATOM 815 C CA . ASP A 1 98 ? -1.319 -8.797 16.037 1.00 90.06 98 ASP A CA 1
ATOM 816 C C . ASP A 1 98 ? -0.702 -9.208 14.691 1.00 90.06 98 ASP A C 1
ATOM 818 O O . ASP A 1 98 ? -0.078 -8.387 14.016 1.00 90.06 98 ASP A O 1
ATOM 822 N N . LEU A 1 99 ? -0.940 -10.450 14.260 1.00 91.31 99 LEU A N 1
ATOM 823 C CA . LEU A 1 99 ? -0.498 -10.941 12.955 1.00 91.31 99 LEU A CA 1
ATOM 824 C C . LEU A 1 99 ? -1.261 -10.276 11.805 1.00 91.31 99 LEU A C 1
ATOM 826 O O . LEU A 1 99 ? -0.663 -9.991 10.770 1.00 91.31 99 LEU A O 1
ATOM 830 N N . ALA A 1 100 ? -2.549 -9.976 11.991 1.00 94.88 100 ALA A N 1
ATOM 831 C CA . ALA A 1 100 ? -3.355 -9.264 11.004 1.00 94.88 100 ALA A CA 1
ATOM 832 C C . ALA A 1 100 ? -2.806 -7.853 10.747 1.00 94.88 100 ALA A C 1
ATOM 834 O O . ALA A 1 100 ? -2.638 -7.451 9.598 1.00 94.88 100 ALA A O 1
ATOM 835 N N . VAL A 1 101 ? -2.426 -7.129 11.805 1.00 95.12 101 VAL A N 1
ATOM 836 C CA . VAL A 1 101 ? -1.774 -5.818 11.668 1.00 95.12 101 VAL A CA 1
ATOM 837 C C . VAL A 1 101 ? -0.416 -5.927 10.982 1.00 95.12 101 VAL A C 1
ATOM 839 O O . VAL A 1 101 ? -0.119 -5.129 10.092 1.00 95.12 101 VAL A O 1
ATOM 842 N N . LYS A 1 102 ? 0.394 -6.933 11.337 1.00 92.62 102 LYS A N 1
ATOM 843 C CA . LYS A 1 102 ? 1.668 -7.192 10.650 1.00 92.62 102 LYS A CA 1
ATOM 844 C C . LYS A 1 102 ? 1.456 -7.480 9.162 1.00 92.62 102 LYS A C 1
ATOM 846 O O . LYS A 1 102 ? 2.205 -6.965 8.338 1.00 92.62 102 LYS A O 1
ATOM 851 N N . LEU A 1 103 ? 0.433 -8.255 8.796 1.00 93.69 103 LEU A N 1
ATOM 852 C CA . LEU A 1 103 ? 0.110 -8.528 7.395 1.00 93.69 103 LEU A CA 1
ATOM 853 C C . LEU A 1 103 ? -0.390 -7.274 6.664 1.00 93.69 103 LEU A C 1
ATOM 855 O O . LEU A 1 103 ? 0.018 -7.036 5.532 1.00 93.69 103 LEU A O 1
ATOM 859 N N . TRP A 1 104 ? -1.196 -6.429 7.309 1.00 96.88 104 TRP A N 1
ATOM 860 C CA . TRP A 1 104 ? -1.612 -5.146 6.734 1.00 96.88 104 TRP A CA 1
ATOM 861 C C . TRP A 1 104 ? -0.411 -4.242 6.431 1.00 96.88 104 TRP A C 1
ATOM 863 O O . TRP A 1 104 ? -0.329 -3.642 5.360 1.00 96.88 104 TRP A O 1
ATOM 873 N N . LEU A 1 105 ? 0.553 -4.174 7.354 1.00 95.19 105 LEU A N 1
ATOM 874 C CA . LEU A 1 105 ? 1.808 -3.456 7.136 1.00 95.19 105 LEU A CA 1
ATOM 875 C C . LEU A 1 105 ? 2.616 -4.073 5.981 1.00 95.19 105 LEU A C 1
ATOM 877 O O . LEU A 1 105 ? 3.143 -3.340 5.146 1.00 95.19 105 LEU A O 1
ATOM 881 N N . LYS A 1 106 ? 2.659 -5.408 5.876 1.00 90.31 106 LYS A N 1
ATOM 882 C CA . LYS A 1 106 ? 3.293 -6.100 4.741 1.00 90.31 106 LYS A CA 1
ATOM 883 C C . LYS A 1 106 ? 2.662 -5.736 3.401 1.00 90.31 106 LYS A C 1
ATOM 885 O O . LYS A 1 106 ? 3.401 -5.606 2.434 1.00 90.31 106 LYS A O 1
ATOM 890 N N . CYS A 1 107 ? 1.348 -5.521 3.328 1.00 96.38 107 CYS A N 1
ATOM 891 C CA . CYS A 1 107 ? 0.714 -5.043 2.097 1.00 96.38 107 CYS A CA 1
ATOM 892 C C . CYS A 1 107 ? 1.291 -3.684 1.656 1.00 96.38 107 CYS A C 1
ATOM 894 O O . CYS A 1 107 ? 1.555 -3.490 0.472 1.00 96.38 107 CYS A O 1
ATOM 896 N N . TRP A 1 108 ? 1.553 -2.764 2.594 1.00 96.19 108 TRP A N 1
ATOM 897 C CA . TRP A 1 108 ? 2.198 -1.477 2.289 1.00 96.19 108 TRP A CA 1
ATOM 898 C C . TRP A 1 108 ? 3.652 -1.642 1.852 1.00 96.19 108 TRP A C 1
ATOM 900 O O . TRP A 1 108 ? 4.072 -1.017 0.882 1.00 96.19 108 TRP A O 1
ATOM 910 N N . ILE A 1 109 ? 4.407 -2.516 2.519 1.00 90.81 109 ILE A N 1
ATOM 911 C CA . ILE A 1 109 ? 5.791 -2.826 2.131 1.00 90.81 109 ILE A CA 1
ATOM 912 C C . ILE A 1 109 ? 5.830 -3.430 0.721 1.00 90.81 109 ILE A C 1
ATOM 914 O O . ILE A 1 109 ? 6.659 -3.040 -0.094 1.00 90.81 109 ILE A O 1
ATOM 918 N N . LEU A 1 110 ? 4.920 -4.354 0.410 1.00 92.31 110 LEU A N 1
ATOM 919 C CA . LEU A 1 110 ? 4.829 -4.985 -0.904 1.00 92.31 110 LEU A CA 1
ATOM 920 C C . LEU A 1 110 ? 4.451 -3.981 -1.999 1.00 92.31 110 LEU A C 1
ATOM 922 O O . LEU A 1 110 ? 5.051 -4.018 -3.071 1.00 92.31 110 LEU A O 1
ATOM 926 N N . MET A 1 111 ? 3.515 -3.066 -1.723 1.00 93.12 111 MET A N 1
ATOM 927 C CA . MET A 1 111 ? 3.179 -1.948 -2.616 1.00 93.12 111 MET A CA 1
ATOM 928 C C . MET A 1 111 ? 4.428 -1.114 -2.930 1.00 93.12 111 MET A C 1
ATOM 930 O O . MET A 1 111 ? 4.717 -0.856 -4.096 1.00 93.12 111 MET A O 1
ATOM 934 N N . ALA A 1 112 ? 5.205 -0.750 -1.903 1.00 89.56 112 ALA A N 1
ATOM 935 C CA . ALA A 1 112 ? 6.431 0.028 -2.061 1.00 89.56 112 ALA A CA 1
ATOM 936 C C . ALA A 1 112 ? 7.508 -0.732 -2.860 1.00 89.56 112 ALA A C 1
ATOM 938 O O . ALA A 1 112 ? 8.029 -0.205 -3.838 1.00 89.56 112 ALA A O 1
ATOM 939 N N . LYS A 1 113 ? 7.779 -2.003 -2.522 1.00 87.12 113 LYS A N 1
ATOM 940 C CA . LYS A 1 113 ? 8.747 -2.853 -3.245 1.00 87.12 113 LYS A CA 1
ATOM 941 C C . LYS A 1 113 ? 8.362 -3.038 -4.715 1.00 87.12 113 LYS A C 1
ATOM 943 O O . LYS A 1 113 ? 9.195 -2.867 -5.604 1.00 87.12 113 LYS A O 1
ATOM 948 N N . THR A 1 114 ? 7.091 -3.342 -4.977 1.00 90.19 114 THR A N 1
ATOM 949 C CA . THR A 1 114 ? 6.577 -3.521 -6.343 1.00 90.19 114 THR A CA 1
ATOM 950 C C . THR A 1 114 ? 6.696 -2.230 -7.134 1.00 90.19 114 THR A C 1
ATOM 952 O O . THR A 1 114 ? 7.141 -2.247 -8.276 1.00 90.19 114 THR A O 1
ATOM 955 N N . MET A 1 115 ? 6.363 -1.099 -6.514 1.00 87.50 115 MET A N 1
ATOM 956 C CA . MET A 1 115 ? 6.546 0.217 -7.104 1.00 87.50 115 MET A CA 1
ATOM 957 C C . MET A 1 115 ? 8.012 0.485 -7.461 1.00 87.50 115 MET A C 1
ATOM 959 O O . MET A 1 115 ? 8.282 0.851 -8.602 1.00 87.50 115 MET A O 1
ATOM 963 N N . THR A 1 116 ? 8.964 0.263 -6.552 1.00 84.38 116 THR A N 1
ATOM 964 C CA . THR A 1 116 ? 10.387 0.464 -6.862 1.00 84.38 116 THR A CA 1
ATOM 965 C C . THR A 1 116 ? 10.834 -0.386 -8.049 1.00 84.38 116 THR A C 1
ATOM 967 O O . THR A 1 116 ? 11.476 0.133 -8.960 1.00 84.38 116 THR A O 1
ATOM 970 N N . MET A 1 117 ? 10.444 -1.664 -8.088 1.00 87.38 117 MET A N 1
ATOM 971 C CA . MET A 1 117 ? 10.761 -2.541 -9.218 1.00 87.38 117 MET A CA 1
ATOM 972 C C . MET A 1 117 ? 10.142 -2.038 -10.518 1.00 87.38 117 MET A C 1
ATOM 974 O O . MET A 1 117 ? 10.821 -1.968 -11.535 1.00 87.38 117 MET A O 1
ATOM 978 N N . VAL A 1 118 ? 8.871 -1.642 -10.488 1.00 88.75 118 VAL A N 1
ATOM 979 C CA . VAL A 1 118 ? 8.139 -1.141 -11.655 1.00 88.75 118 VAL A CA 1
ATOM 980 C C . VAL A 1 118 ? 8.777 0.119 -12.248 1.00 88.75 118 VAL A C 1
ATOM 982 O O . VAL A 1 118 ? 8.780 0.283 -13.465 1.00 88.75 118 VAL A O 1
ATOM 985 N N . PHE A 1 119 ? 9.326 1.002 -11.414 1.00 85.25 119 PHE A N 1
ATOM 986 C CA . PHE A 1 119 ? 9.966 2.244 -11.860 1.00 85.25 119 PHE A CA 1
ATOM 987 C C . PHE A 1 119 ? 11.491 2.140 -11.994 1.00 85.25 119 PHE A C 1
ATOM 989 O O . PHE A 1 119 ? 12.164 3.163 -12.148 1.00 85.25 119 PHE A O 1
ATOM 996 N N . LYS A 1 120 ? 12.054 0.927 -11.971 1.00 84.19 120 LYS A N 1
ATOM 997 C CA . LYS A 1 120 ? 13.490 0.724 -12.160 1.00 84.19 120 LYS A CA 1
ATOM 998 C C . LYS A 1 120 ? 13.932 1.220 -13.545 1.00 84.19 120 LYS A C 1
ATOM 1000 O O . LYS A 1 120 ? 13.283 0.967 -14.561 1.00 84.19 120 LYS A O 1
ATOM 1005 N N . HIS A 1 121 ? 15.058 1.936 -13.581 1.00 80.12 121 HIS A N 1
ATOM 1006 C CA . HIS A 1 121 ? 15.564 2.572 -14.803 1.00 80.12 121 HIS A CA 1
ATOM 1007 C C . HIS A 1 121 ? 15.984 1.563 -15.878 1.00 80.12 121 HIS A C 1
ATOM 1009 O O . HIS A 1 121 ? 15.758 1.783 -17.066 1.00 80.12 121 HIS A O 1
ATOM 1015 N N . SER A 1 122 ? 16.588 0.455 -15.463 1.00 84.25 122 SER A N 1
ATOM 1016 C CA . SER A 1 122 ? 17.055 -0.605 -16.350 1.00 84.25 122 SER A CA 1
ATOM 1017 C C . SER A 1 122 ? 16.908 -1.954 -15.668 1.00 84.25 122 SER A C 1
ATOM 1019 O O . SER A 1 122 ? 17.037 -2.050 -14.448 1.00 84.25 122 SER A O 1
ATOM 1021 N N . PHE A 1 123 ? 16.670 -2.989 -16.462 1.00 86.75 123 PHE A N 1
ATOM 1022 C CA . PHE A 1 123 ? 16.468 -4.345 -15.976 1.00 86.75 123 PHE A CA 1
ATOM 1023 C C . PHE A 1 123 ? 17.597 -5.255 -16.450 1.00 86.75 123 PHE A C 1
ATOM 1025 O O . PHE A 1 123 ? 17.992 -5.232 -17.614 1.00 86.75 123 PHE A O 1
ATOM 1032 N N . THR A 1 124 ? 18.105 -6.059 -15.526 1.00 92.62 124 THR A N 1
ATOM 1033 C CA . THR A 1 124 ? 18.837 -7.295 -15.815 1.00 92.62 124 THR A CA 1
ATOM 1034 C C . THR A 1 124 ? 17.855 -8.463 -15.962 1.00 92.62 124 THR A C 1
ATOM 1036 O O . THR A 1 124 ? 16.673 -8.326 -15.637 1.00 92.62 124 THR A O 1
ATOM 1039 N N . GLU A 1 125 ? 18.327 -9.634 -16.398 1.00 91.38 125 GLU A N 1
ATOM 1040 C CA . GLU A 1 125 ? 17.484 -10.841 -16.447 1.00 91.38 125 GLU A CA 1
ATOM 1041 C C . GLU A 1 125 ? 16.885 -11.194 -15.077 1.00 91.38 125 GLU A C 1
ATOM 1043 O O . GLU A 1 125 ? 15.683 -11.450 -14.965 1.00 91.38 125 GLU A O 1
ATOM 1048 N N . ASP A 1 126 ? 17.683 -11.082 -14.014 1.00 93.81 126 ASP A N 1
ATOM 1049 C CA . ASP A 1 126 ? 17.221 -11.291 -12.640 1.00 93.81 126 ASP A CA 1
ATOM 1050 C C . ASP A 1 126 ? 16.171 -10.255 -12.216 1.00 93.81 126 ASP A C 1
ATOM 1052 O O . ASP A 1 126 ? 15.244 -10.569 -11.467 1.00 93.81 126 ASP A O 1
ATOM 1056 N N . ASP A 1 127 ? 16.280 -9.013 -12.695 1.00 91.50 127 ASP A N 1
ATOM 1057 C CA . ASP A 1 127 ? 15.297 -7.974 -12.384 1.00 91.50 127 ASP A CA 1
ATOM 1058 C C . ASP A 1 127 ? 13.938 -8.266 -13.019 1.00 91.50 127 ASP A C 1
ATOM 1060 O O . ASP A 1 127 ? 12.916 -7.961 -12.407 1.00 91.50 127 ASP A O 1
ATOM 1064 N N . TYR A 1 128 ? 13.892 -8.871 -14.211 1.00 92.75 128 TYR A N 1
ATOM 1065 C CA . TYR A 1 128 ? 12.618 -9.278 -14.811 1.00 92.75 128 TYR A CA 1
ATOM 1066 C C . TYR A 1 128 ? 11.937 -10.389 -14.013 1.00 92.75 128 TYR A C 1
ATOM 1068 O O . TYR A 1 128 ? 10.714 -10.364 -13.864 1.00 92.75 128 TYR A O 1
ATOM 1076 N N . ILE A 1 129 ? 12.712 -11.341 -13.484 1.00 93.44 129 ILE A N 1
ATOM 1077 C CA . ILE A 1 129 ? 12.194 -12.399 -12.606 1.00 93.44 129 ILE A CA 1
ATOM 1078 C C . ILE A 1 129 ? 11.623 -11.765 -11.332 1.00 93.44 129 ILE A C 1
ATOM 1080 O O . ILE A 1 129 ? 10.451 -11.964 -11.015 1.00 93.44 129 ILE A O 1
ATOM 1084 N N . LYS A 1 130 ? 12.397 -10.896 -10.670 1.00 92.25 130 LYS A N 1
ATOM 1085 C CA . LYS A 1 130 ? 11.958 -10.174 -9.462 1.00 92.25 130 LYS A CA 1
ATOM 1086 C C . LYS A 1 130 ? 10.742 -9.283 -9.709 1.00 92.25 130 LYS A C 1
ATOM 1088 O O . LYS A 1 130 ? 9.873 -9.169 -8.846 1.00 92.25 130 LYS A O 1
ATOM 1093 N N . LEU A 1 131 ? 10.664 -8.639 -10.873 1.00 92.12 131 LEU A N 1
ATOM 1094 C CA . LEU A 1 131 ? 9.514 -7.828 -11.265 1.00 92.12 131 LEU A CA 1
ATOM 1095 C C . LEU A 1 131 ? 8.254 -8.690 -11.365 1.00 92.12 131 LEU A C 1
ATOM 1097 O O . LEU A 1 131 ? 7.230 -8.320 -10.795 1.00 92.12 131 LEU A O 1
ATOM 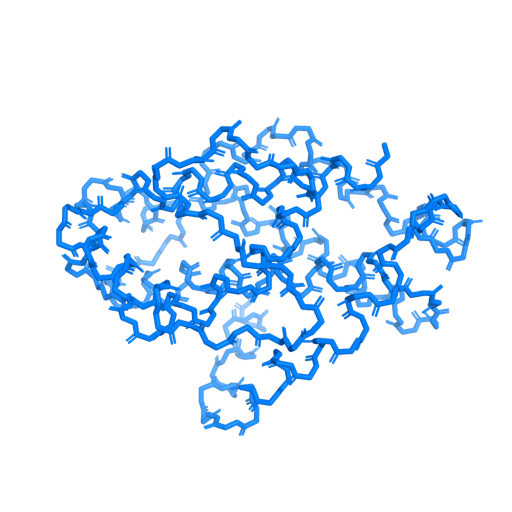1101 N N . GLN A 1 132 ? 8.333 -9.831 -12.056 1.00 94.62 132 GLN A N 1
ATOM 1102 C CA . GLN A 1 132 ? 7.220 -10.774 -12.172 1.00 94.62 132 GLN A CA 1
ATOM 1103 C C . GLN A 1 132 ? 6.763 -11.252 -10.788 1.00 94.62 132 GLN A C 1
ATOM 1105 O O . GLN A 1 132 ? 5.578 -11.156 -10.473 1.00 94.62 132 GLN A O 1
ATOM 1110 N N . GLU A 1 133 ? 7.702 -11.662 -9.932 1.00 93.38 133 GLU A N 1
ATOM 1111 C CA . GLU A 1 133 ? 7.410 -12.084 -8.558 1.00 93.38 133 GLU A CA 1
ATOM 1112 C C . GLU A 1 133 ? 6.717 -10.980 -7.751 1.00 93.38 133 GLU A C 1
ATOM 1114 O O . GLU A 1 133 ? 5.705 -11.233 -7.097 1.00 93.38 133 GLU A O 1
ATOM 1119 N N . CYS A 1 134 ? 7.209 -9.738 -7.806 1.00 92.75 134 CYS A N 1
ATOM 1120 C CA . CYS A 1 134 ? 6.584 -8.616 -7.102 1.00 92.75 134 CYS A CA 1
ATOM 1121 C C . CYS A 1 134 ? 5.148 -8.373 -7.583 1.00 92.75 134 CYS A C 1
ATOM 1123 O O . CYS A 1 134 ? 4.239 -8.230 -6.766 1.00 92.75 134 CYS A O 1
ATOM 1125 N N . LEU A 1 135 ? 4.931 -8.366 -8.899 1.00 93.94 135 LEU A N 1
ATOM 1126 C CA . LEU A 1 135 ? 3.625 -8.124 -9.512 1.00 93.94 135 LEU A CA 1
ATOM 1127 C C . LEU A 1 135 ? 2.607 -9.228 -9.196 1.00 93.94 135 LEU A C 1
ATOM 1129 O O . LEU A 1 135 ? 1.438 -8.920 -8.935 1.00 93.94 135 LEU A O 1
ATOM 1133 N N . ASP A 1 136 ? 3.041 -10.491 -9.202 1.00 93.88 136 ASP A N 1
ATOM 1134 C CA . ASP A 1 136 ? 2.212 -11.650 -8.863 1.00 93.88 136 ASP A CA 1
ATOM 1135 C C . ASP A 1 136 ? 1.890 -11.701 -7.369 1.00 93.88 136 ASP A C 1
ATOM 1137 O O . ASP A 1 136 ? 0.736 -11.945 -6.999 1.00 93.88 136 ASP A O 1
ATOM 1141 N N . ASN A 1 137 ? 2.873 -11.412 -6.514 1.00 92.12 137 ASN A N 1
ATOM 1142 C CA . ASN A 1 137 ? 2.676 -11.320 -5.071 1.00 92.12 137 ASN A CA 1
ATOM 1143 C C . ASN A 1 137 ? 1.713 -10.186 -4.719 1.00 92.12 137 ASN A C 1
ATOM 1145 O O . ASN A 1 137 ? 0.784 -10.394 -3.938 1.00 92.12 137 ASN A O 1
ATOM 1149 N N . GLU A 1 138 ? 1.895 -8.998 -5.309 1.00 93.75 138 GLU A N 1
ATOM 1150 C CA . GLU A 1 138 ? 0.999 -7.859 -5.101 1.00 93.75 138 GLU A CA 1
ATOM 1151 C C . GLU A 1 138 ? -0.422 -8.225 -5.525 1.00 93.75 138 GLU A C 1
ATOM 1153 O O . GLU A 1 138 ? -1.352 -8.069 -4.735 1.00 93.75 138 GLU A O 1
ATOM 1158 N N . ARG A 1 139 ? -0.598 -8.793 -6.725 1.00 94.19 139 ARG A N 1
ATOM 1159 C CA . ARG A 1 139 ? -1.913 -9.219 -7.216 1.00 94.19 139 ARG A CA 1
ATOM 1160 C C . ARG A 1 139 ? -2.573 -10.213 -6.266 1.00 94.19 139 ARG A C 1
ATOM 1162 O O . ARG A 1 139 ? -3.697 -9.996 -5.823 1.00 94.19 139 ARG A O 1
ATOM 1169 N N . THR A 1 140 ? -1.870 -11.292 -5.946 1.00 92.56 140 THR A N 1
ATOM 1170 C CA . THR A 1 140 ? -2.413 -12.395 -5.148 1.00 92.56 140 THR A CA 1
ATOM 1171 C C . THR A 1 140 ? -2.782 -11.928 -3.746 1.00 92.56 140 THR A C 1
ATOM 1173 O O . THR A 1 140 ? -3.893 -12.187 -3.277 1.00 92.56 140 THR A O 1
ATOM 1176 N N . LEU A 1 141 ? -1.885 -11.190 -3.085 1.00 93.12 141 LEU A N 1
ATOM 1177 C CA . LEU A 1 141 ? -2.127 -10.702 -1.735 1.00 93.12 141 LEU A CA 1
ATOM 1178 C C . LEU A 1 141 ? -3.253 -9.669 -1.706 1.00 93.12 141 LEU A C 1
ATOM 1180 O O . LEU A 1 141 ? -4.139 -9.784 -0.863 1.00 93.12 141 LEU A O 1
ATOM 1184 N N . PHE A 1 142 ? -3.262 -8.688 -2.614 1.00 95.44 142 PHE A N 1
ATOM 1185 C CA . PHE A 1 142 ? -4.264 -7.621 -2.594 1.00 95.44 142 PHE A CA 1
ATOM 1186 C C . PHE A 1 142 ? -5.658 -8.124 -2.968 1.00 95.44 142 PHE A C 1
ATOM 1188 O O . PHE A 1 142 ? -6.606 -7.814 -2.246 1.00 95.44 142 PHE A O 1
ATOM 1195 N N . SER A 1 143 ? -5.794 -8.940 -4.022 1.00 93.81 143 SER A N 1
ATOM 1196 C CA . SER A 1 143 ? -7.083 -9.543 -4.394 1.00 93.81 143 SER A CA 1
ATOM 1197 C C . SER A 1 143 ? -7.649 -10.394 -3.256 1.00 93.81 143 SER A C 1
ATOM 1199 O O . SER A 1 143 ? -8.849 -10.359 -2.987 1.00 93.81 143 SER A O 1
ATOM 1201 N N . ARG A 1 144 ? -6.792 -11.122 -2.528 1.00 93.62 144 ARG A N 1
ATOM 1202 C CA . ARG A 1 144 ? -7.216 -11.898 -1.360 1.00 93.62 144 ARG A CA 1
ATOM 1203 C C . ARG A 1 144 ? -7.607 -10.984 -0.203 1.00 93.62 144 ARG A C 1
ATOM 1205 O O . ARG A 1 144 ? -8.728 -11.058 0.289 1.00 93.62 144 ARG A O 1
ATOM 1212 N N . ALA A 1 145 ? -6.721 -10.087 0.207 1.00 93.88 145 ALA A N 1
ATOM 1213 C CA . ALA A 1 145 ? -6.874 -9.280 1.411 1.00 93.88 145 ALA A CA 1
ATOM 1214 C C . ALA A 1 145 ? -8.007 -8.245 1.336 1.00 93.88 145 ALA A C 1
ATOM 1216 O O . ALA A 1 145 ? -8.675 -8.004 2.341 1.00 93.88 145 ALA A O 1
ATOM 1217 N N . PHE A 1 146 ? -8.266 -7.666 0.160 1.00 95.94 146 PHE A N 1
ATOM 1218 C CA . PHE A 1 146 ? -9.156 -6.515 0.017 1.00 95.94 146 PHE A CA 1
ATOM 1219 C C . PHE A 1 146 ? -10.156 -6.709 -1.123 1.00 95.94 146 PHE A C 1
ATOM 1221 O O . PHE A 1 146 ? -9.779 -6.879 -2.280 1.00 95.94 146 PHE A O 1
ATOM 1228 N N . LYS A 1 147 ? -11.453 -6.613 -0.808 1.00 93.00 147 LYS A N 1
ATOM 1229 C CA . LYS A 1 147 ? -12.526 -6.775 -1.801 1.00 93.00 147 LYS A CA 1
ATOM 1230 C C . LYS A 1 147 ? -12.420 -5.754 -2.938 1.00 93.00 147 LYS A C 1
ATOM 1232 O O . LYS A 1 147 ? -12.618 -6.105 -4.095 1.00 93.00 147 LYS A O 1
ATOM 1237 N N . ASP A 1 148 ? -12.045 -4.516 -2.618 1.00 93.12 148 ASP A N 1
ATOM 1238 C CA . ASP A 1 148 ? -11.840 -3.432 -3.589 1.00 93.12 148 ASP A CA 1
ATOM 1239 C C . ASP A 1 148 ? -10.778 -3.735 -4.656 1.00 93.12 148 ASP A C 1
ATOM 1241 O O . ASP A 1 148 ? -10.728 -3.052 -5.678 1.00 93.12 148 ASP A O 1
ATOM 1245 N N . PHE A 1 149 ? -9.925 -4.736 -4.418 1.00 92.31 149 PHE A N 1
ATOM 1246 C CA . PHE A 1 149 ? -8.840 -5.131 -5.309 1.00 92.31 149 PHE A CA 1
ATOM 1247 C C . PHE A 1 149 ? -9.136 -6.393 -6.133 1.00 92.31 149 PHE A C 1
ATOM 1249 O O . PHE A 1 149 ? -8.439 -6.614 -7.118 1.00 92.31 149 PHE A O 1
ATOM 1256 N N . GLU A 1 150 ? -10.168 -7.188 -5.809 1.00 85.31 150 GLU A N 1
ATOM 1257 C CA . GLU A 1 150 ? -10.482 -8.451 -6.514 1.00 85.31 150 GLU A CA 1
ATOM 1258 C C . GLU A 1 150 ? -10.580 -8.279 -8.035 1.00 85.31 150 GLU A C 1
ATOM 1260 O O . GLU A 1 150 ? -10.000 -9.062 -8.779 1.00 85.31 150 GLU A O 1
ATOM 1265 N N . ASN A 1 151 ? -11.260 -7.222 -8.486 1.00 85.44 151 ASN A N 1
ATOM 1266 C CA . ASN A 1 151 ? -11.511 -6.943 -9.903 1.00 85.44 151 ASN A CA 1
ATOM 1267 C C . ASN A 1 151 ? -11.023 -5.549 -10.315 1.00 85.44 151 ASN A C 1
ATOM 1269 O O . ASN A 1 151 ? -11.566 -4.940 -11.235 1.00 85.44 151 ASN A O 1
ATOM 1273 N N . LEU A 1 152 ? -10.032 -5.000 -9.606 1.00 89.69 152 LEU A N 1
ATOM 1274 C CA . LEU A 1 152 ? -9.527 -3.665 -9.903 1.00 89.69 152 LEU A CA 1
ATOM 1275 C C . LEU A 1 152 ? -8.714 -3.702 -11.210 1.00 89.69 152 LEU A C 1
ATOM 1277 O O . LEU A 1 152 ? -7.677 -4.371 -11.238 1.00 89.69 152 LEU A O 1
ATOM 1281 N N . PRO A 1 153 ? -9.091 -2.953 -12.269 1.00 88.19 153 PRO A N 1
ATOM 1282 C CA . PRO A 1 153 ? -8.344 -2.959 -13.529 1.00 88.19 153 PRO A CA 1
ATOM 1283 C C . PRO A 1 153 ? -6.873 -2.574 -13.341 1.00 88.19 153 PRO A C 1
ATOM 1285 O O . PRO A 1 153 ? -5.989 -3.177 -13.943 1.00 88.19 153 PRO A O 1
ATOM 1288 N N . ASN A 1 154 ? -6.592 -1.633 -12.433 1.00 89.06 154 ASN A N 1
ATOM 1289 C CA . ASN A 1 154 ? -5.228 -1.242 -12.083 1.00 89.06 154 ASN A CA 1
ATOM 1290 C C . ASN A 1 154 ? -4.398 -2.405 -11.512 1.00 89.06 154 ASN A C 1
ATOM 1292 O O . ASN A 1 154 ? -3.191 -2.439 -11.716 1.00 89.06 154 ASN A O 1
ATOM 1296 N N . LEU A 1 155 ? -5.018 -3.349 -10.798 1.00 91.69 155 LEU A N 1
ATOM 1297 C CA . LEU A 1 155 ? -4.326 -4.548 -10.324 1.00 91.69 155 LEU A CA 1
ATOM 1298 C C . LEU A 1 155 ? -4.227 -5.604 -11.430 1.00 91.69 155 LEU A C 1
ATOM 1300 O O . LEU A 1 155 ? -3.202 -6.263 -11.551 1.00 91.69 155 LEU A O 1
ATOM 1304 N N . HIS A 1 156 ? -5.255 -5.731 -12.275 1.00 89.62 156 HIS A N 1
ATOM 1305 C CA . HIS A 1 156 ? -5.257 -6.674 -13.394 1.00 89.62 156 HIS A CA 1
ATOM 1306 C C . HIS A 1 156 ? -4.114 -6.414 -14.385 1.00 89.62 156 HIS A C 1
ATOM 1308 O O . HIS A 1 156 ? -3.477 -7.355 -14.851 1.00 89.62 156 HIS A O 1
ATOM 1314 N N . VAL A 1 157 ? -3.782 -5.144 -14.644 1.00 90.19 157 VAL A N 1
ATOM 1315 C CA . VAL A 1 157 ? -2.668 -4.772 -15.532 1.00 90.19 157 VAL A CA 1
ATOM 1316 C C . VAL A 1 157 ? -1.339 -5.425 -15.120 1.00 90.19 157 VAL A C 1
ATOM 1318 O O . VAL A 1 157 ? -0.524 -5.700 -16.000 1.00 90.19 157 VAL A O 1
ATOM 1321 N N . ASN A 1 158 ? -1.136 -5.767 -13.837 1.00 90.62 158 ASN A N 1
ATOM 1322 C CA . ASN A 1 158 ? 0.064 -6.467 -13.366 1.00 90.62 158 ASN A CA 1
ATOM 1323 C C . ASN A 1 158 ? 0.385 -7.748 -14.161 1.00 90.62 158 ASN A C 1
ATOM 1325 O O . ASN A 1 158 ? 1.562 -8.051 -14.324 1.00 90.62 158 ASN A O 1
ATOM 1329 N N . TYR A 1 159 ? -0.616 -8.460 -14.701 1.00 89.44 159 TYR A N 1
ATOM 1330 C CA . TYR A 1 159 ? -0.401 -9.651 -15.542 1.00 89.44 159 TYR A CA 1
ATOM 1331 C C . TYR A 1 159 ? 0.465 -9.381 -16.776 1.00 89.44 159 TYR A C 1
ATOM 1333 O O . TYR A 1 159 ? 1.147 -10.277 -17.2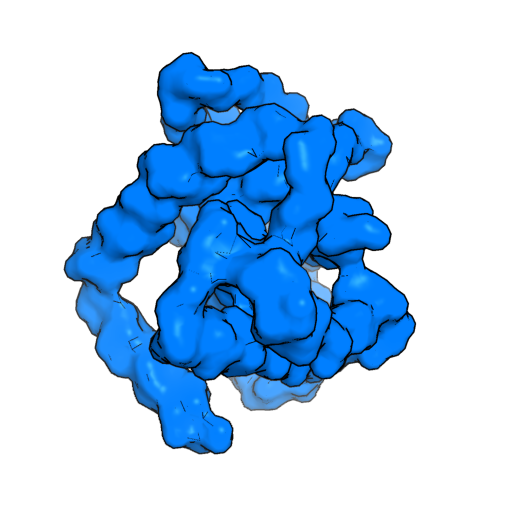65 1.00 89.44 159 TYR A O 1
ATOM 1341 N N . HIS A 1 160 ? 0.422 -8.159 -17.298 1.00 91.06 160 HIS A N 1
ATOM 1342 C CA . HIS A 1 160 ? 1.052 -7.818 -18.568 1.00 91.06 160 HIS A CA 1
ATOM 1343 C C . HIS A 1 160 ? 2.361 -7.048 -18.385 1.00 91.06 160 HIS A C 1
ATOM 1345 O O . HIS A 1 160 ? 3.179 -6.998 -19.303 1.00 91.06 160 HIS A O 1
ATOM 1351 N N . LEU A 1 161 ? 2.586 -6.448 -17.212 1.00 91.19 161 LEU A N 1
ATOM 1352 C CA . LEU A 1 161 ? 3.688 -5.508 -17.004 1.00 91.19 161 LEU A CA 1
ATOM 1353 C C . LEU A 1 161 ? 5.069 -6.148 -17.159 1.00 91.19 161 LEU A C 1
ATOM 1355 O O . LEU A 1 161 ? 5.924 -5.559 -17.807 1.00 91.19 161 LEU A O 1
ATOM 1359 N N . ALA A 1 162 ? 5.298 -7.354 -16.647 1.00 91.06 162 ALA A N 1
ATOM 1360 C CA . ALA A 1 162 ? 6.600 -8.003 -16.810 1.00 91.06 162 ALA A CA 1
ATOM 1361 C C . ALA A 1 162 ? 6.934 -8.280 -18.288 1.00 91.06 162 ALA A C 1
ATOM 1363 O O . ALA A 1 162 ? 8.053 -8.027 -18.732 1.00 91.06 162 ALA A O 1
ATOM 1364 N N . GLN A 1 163 ? 5.949 -8.725 -19.078 1.00 90.50 163 GLN A N 1
ATOM 1365 C CA . GLN A 1 163 ? 6.141 -8.927 -20.515 1.00 90.50 163 GLN A CA 1
ATOM 1366 C C . GLN A 1 163 ? 6.354 -7.599 -21.250 1.00 90.50 163 GLN A C 1
ATOM 1368 O O . GLN A 1 163 ? 7.207 -7.518 -22.132 1.00 90.50 163 GLN A O 1
ATOM 1373 N N . HIS A 1 164 ? 5.624 -6.545 -20.874 1.00 89.94 164 HIS A N 1
ATOM 1374 C CA . HIS A 1 164 ? 5.871 -5.203 -21.400 1.00 89.94 164 HIS A CA 1
ATOM 1375 C C . HIS A 1 164 ? 7.295 -4.732 -21.091 1.00 89.94 164 HIS A C 1
ATOM 1377 O O . HIS A 1 164 ? 7.974 -4.254 -21.995 1.00 89.94 164 HIS A O 1
ATOM 1383 N N . ALA A 1 165 ? 7.771 -4.924 -19.859 1.00 89.94 165 ALA A N 1
ATOM 1384 C CA . ALA A 1 165 ? 9.130 -4.574 -19.467 1.00 89.94 165 ALA A CA 1
ATOM 1385 C C . ALA A 1 165 ? 10.168 -5.304 -20.330 1.00 89.94 165 ALA A C 1
ATOM 1387 O O . ALA A 1 165 ? 11.087 -4.668 -20.828 1.00 89.94 165 ALA A O 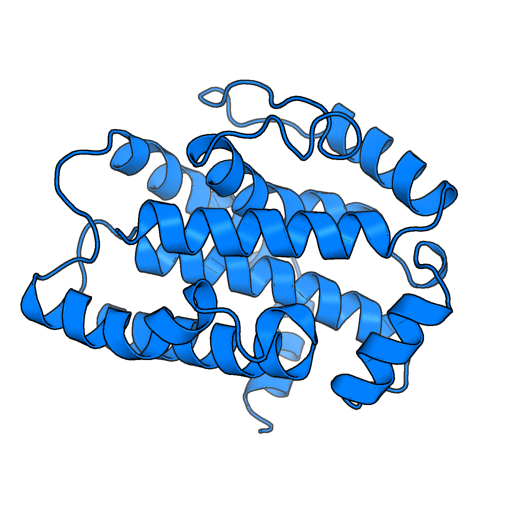1
ATOM 1388 N N . ARG A 1 166 ? 9.990 -6.610 -20.575 1.00 90.31 166 ARG A N 1
ATOM 1389 C CA . ARG A 1 166 ? 10.883 -7.396 -21.446 1.00 90.31 166 ARG A CA 1
ATOM 1390 C C . ARG A 1 166 ? 10.879 -6.909 -22.892 1.00 90.31 166 ARG A C 1
ATOM 1392 O O . ARG A 1 166 ? 11.933 -6.800 -23.505 1.00 90.31 166 ARG A O 1
ATOM 1399 N N . ASN A 1 167 ? 9.704 -6.591 -23.431 1.00 90.50 167 ASN A N 1
ATOM 1400 C CA . ASN A 1 167 ? 9.575 -6.145 -24.819 1.00 90.50 167 ASN A CA 1
ATOM 1401 C C . ASN A 1 167 ? 10.193 -4.758 -25.056 1.00 90.50 167 ASN A C 1
ATOM 1403 O O . ASN A 1 167 ? 10.686 -4.492 -26.148 1.00 90.50 167 ASN A O 1
ATOM 1407 N N . TYR A 1 168 ? 10.152 -3.877 -24.054 1.00 87.69 168 TYR A N 1
ATOM 1408 C CA . TYR A 1 168 ? 10.581 -2.477 -24.171 1.00 87.69 168 TYR A CA 1
ATOM 1409 C C . TYR A 1 168 ? 11.810 -2.132 -23.314 1.00 87.69 168 TYR A C 1
ATOM 1411 O O . TYR A 1 168 ? 12.123 -0.957 -23.136 1.00 87.69 168 TYR A O 1
ATOM 1419 N N . ALA A 1 169 ? 12.494 -3.140 -22.767 1.00 86.25 169 ALA A N 1
ATOM 1420 C CA . ALA A 1 169 ? 13.594 -3.057 -21.797 1.00 86.25 169 ALA A CA 1
ATOM 1421 C C . ALA A 1 169 ? 13.277 -2.381 -20.439 1.00 86.25 169 ALA A C 1
ATOM 1423 O O . ALA A 1 169 ? 14.036 -2.509 -19.478 1.00 86.25 169 ALA A O 1
ATOM 1424 N N . THR A 1 170 ? 12.174 -1.637 -20.337 1.00 82.19 170 THR A N 1
ATOM 1425 C CA . THR A 1 170 ? 11.694 -0.971 -19.122 1.00 82.19 170 THR A CA 1
ATOM 1426 C C . THR A 1 170 ? 10.182 -0.739 -19.201 1.00 82.19 170 THR A C 1
ATOM 1428 O O . THR A 1 170 ? 9.573 -0.819 -20.268 1.00 82.19 170 THR A O 1
ATOM 1431 N N . LEU A 1 171 ? 9.562 -0.432 -18.061 1.00 82.62 171 LEU A N 1
ATOM 1432 C CA . LEU A 1 171 ? 8.177 0.044 -17.975 1.00 82.62 171 LEU A CA 1
ATOM 1433 C C . LEU A 1 171 ? 8.062 1.569 -18.078 1.00 82.62 171 LEU A C 1
ATOM 1435 O O . LEU A 1 171 ? 6.958 2.101 -18.205 1.00 82.62 171 LEU A O 1
ATOM 1439 N N . LEU A 1 172 ? 9.187 2.281 -17.998 1.00 74.06 172 LEU A N 1
ATOM 1440 C CA . LEU A 1 172 ? 9.215 3.734 -18.009 1.00 74.06 172 LEU A CA 1
ATOM 1441 C C . LEU A 1 172 ? 9.004 4.267 -19.423 1.00 74.06 172 LEU A C 1
ATOM 1443 O O . LEU A 1 172 ? 9.875 4.148 -20.282 1.00 74.06 172 LEU A O 1
ATOM 1447 N N . ASN A 1 173 ? 7.889 4.960 -19.640 1.00 62.56 173 ASN A N 1
ATOM 1448 C CA . ASN A 1 173 ? 7.761 5.813 -20.812 1.00 62.56 173 ASN A CA 1
ATOM 1449 C C . ASN A 1 173 ? 8.621 7.074 -20.587 1.00 62.56 173 ASN A C 1
ATOM 1451 O O . ASN A 1 173 ? 8.617 7.649 -19.498 1.00 62.56 173 ASN A O 1
ATOM 1455 N N . THR A 1 174 ? 9.403 7.494 -21.580 1.00 50.91 174 THR A N 1
ATOM 1456 C CA . THR A 1 174 ? 10.531 8.450 -21.474 1.00 50.91 174 THR A CA 1
ATOM 1457 C C . THR A 1 174 ? 10.187 9.882 -21.017 1.00 50.91 174 THR A C 1
ATOM 1459 O O . THR A 1 174 ? 11.078 10.725 -20.973 1.00 50.91 174 THR A O 1
ATOM 1462 N N . GLY A 1 175 ? 8.945 10.172 -20.619 1.00 46.47 175 GLY A N 1
ATOM 1463 C CA . GLY A 1 175 ? 8.440 11.525 -20.369 1.00 46.47 175 GLY A CA 1
ATOM 1464 C C . GLY A 1 175 ? 8.347 12.006 -18.916 1.00 46.47 175 GLY A C 1
ATOM 1465 O O . GLY A 1 175 ? 7.834 13.102 -18.710 1.00 46.47 175 GLY A O 1
ATOM 1466 N N . VAL A 1 176 ? 8.780 11.249 -17.896 1.00 50.97 176 VAL A N 1
ATOM 1467 C CA . VAL A 1 176 ? 8.504 11.638 -16.495 1.00 50.97 176 VAL A CA 1
ATOM 1468 C C . VAL A 1 176 ? 9.768 11.780 -15.641 1.00 50.97 176 VAL A C 1
ATOM 1470 O O . VAL A 1 176 ? 10.516 10.830 -15.422 1.00 50.97 176 VAL A O 1
ATOM 1473 N N . ARG A 1 177 ? 9.937 12.990 -15.089 1.00 46.06 177 ARG A N 1
ATOM 1474 C CA . ARG A 1 177 ? 11.000 13.500 -14.191 1.00 46.06 177 ARG A CA 1
ATOM 1475 C C . ARG A 1 177 ? 11.163 12.744 -12.854 1.00 46.06 177 ARG A C 1
ATOM 1477 O O . ARG A 1 177 ? 11.941 13.132 -12.000 1.00 46.06 177 ARG A O 1
ATOM 1484 N N . ILE A 1 178 ? 10.411 11.665 -12.666 1.00 53.66 178 ILE A N 1
ATOM 1485 C CA . ILE A 1 178 ? 10.324 10.859 -11.436 1.00 53.66 178 ILE A CA 1
ATOM 1486 C C . ILE A 1 178 ? 11.429 9.805 -11.364 1.00 53.66 178 ILE A C 1
ATOM 1488 O O . ILE A 1 178 ? 11.704 9.272 -10.291 1.00 53.66 178 ILE A O 1
ATOM 1492 N N . LYS A 1 179 ? 12.110 9.579 -12.496 1.00 50.72 179 LYS A N 1
ATOM 1493 C CA . LYS A 1 179 ? 13.310 8.745 -12.626 1.00 50.72 179 LYS A CA 1
ATOM 1494 C C . LYS A 1 179 ? 14.366 9.018 -11.552 1.00 50.72 179 LYS A C 1
ATOM 1496 O O . LYS A 1 179 ? 15.028 8.082 -11.131 1.00 50.72 179 LYS A O 1
ATOM 1501 N N . GLU A 1 180 ? 14.501 10.262 -11.104 1.00 50.53 180 GLU A N 1
ATOM 1502 C CA . GLU A 1 180 ? 15.530 10.659 -10.135 1.00 50.53 180 GLU A CA 1
ATOM 1503 C C . GLU A 1 180 ? 15.069 10.495 -8.673 1.00 50.53 180 GLU A C 1
ATOM 1505 O O . GLU A 1 180 ? 15.897 10.295 -7.798 1.00 50.53 180 GLU A O 1
ATOM 1510 N N . MET A 1 181 ? 13.758 10.494 -8.387 1.00 52.91 181 MET A N 1
ATOM 1511 C CA . MET A 1 181 ? 13.244 10.538 -7.003 1.00 52.91 181 MET A CA 1
ATOM 1512 C C . MET A 1 181 ? 13.027 9.160 -6.361 1.00 52.91 181 MET A C 1
ATOM 1514 O O . MET A 1 181 ? 12.998 9.061 -5.146 1.00 52.91 181 MET A O 1
ATOM 1518 N N . LEU A 1 182 ? 12.855 8.084 -7.135 1.00 55.97 182 LEU A N 1
ATOM 1519 C CA . LEU A 1 182 ? 12.648 6.741 -6.560 1.00 55.97 182 LEU A CA 1
ATOM 1520 C C . LEU A 1 182 ? 13.957 5.974 -6.308 1.00 55.97 182 LEU A C 1
ATOM 1522 O O . LEU A 1 182 ? 13.971 5.054 -5.492 1.00 55.97 182 LEU A O 1
ATOM 1526 N N . LEU A 1 183 ? 15.037 6.332 -7.013 1.00 49.38 183 LEU A N 1
ATOM 1527 C CA . LEU A 1 183 ? 16.334 5.647 -6.954 1.00 49.38 183 LEU A CA 1
ATOM 1528 C C . LEU A 1 183 ? 17.152 6.032 -5.711 1.00 49.38 183 LEU A C 1
ATOM 1530 O O . LEU A 1 183 ? 17.721 5.144 -5.082 1.00 49.38 183 LEU A O 1
ATOM 1534 N N . ASP A 1 184 ? 17.143 7.306 -5.308 1.00 50.56 184 ASP A N 1
ATOM 1535 C CA . ASP A 1 184 ? 17.848 7.766 -4.099 1.00 50.56 184 ASP A CA 1
ATOM 1536 C C . ASP A 1 184 ? 17.180 7.279 -2.796 1.00 50.56 184 ASP A C 1
ATOM 1538 O O . ASP A 1 184 ? 17.828 7.178 -1.754 1.00 50.56 184 ASP A O 1
ATOM 1542 N N . ASP A 1 185 ? 15.896 6.913 -2.850 1.00 53.19 185 ASP A N 1
ATOM 1543 C CA . ASP A 1 185 ? 15.075 6.636 -1.665 1.00 53.19 185 ASP A CA 1
ATOM 1544 C C . ASP A 1 185 ? 14.796 5.137 -1.421 1.00 53.19 185 ASP A C 1
ATOM 1546 O O . ASP A 1 185 ? 14.219 4.770 -0.393 1.00 53.19 185 ASP A O 1
ATOM 1550 N N . TRP A 1 186 ? 15.269 4.240 -2.301 1.00 51.09 186 TRP A N 1
ATOM 1551 C CA . TRP A 1 186 ? 15.327 2.787 -2.040 1.00 51.09 186 TRP A CA 1
ATOM 1552 C C . TRP A 1 186 ? 16.086 2.471 -0.741 1.00 51.09 186 TRP A C 1
ATOM 1554 O O . TRP A 1 186 ? 15.686 1.589 0.023 1.00 51.09 186 TRP A O 1
ATOM 1564 N N . PHE A 1 187 ? 17.096 3.288 -0.424 1.00 47.72 187 PHE A N 1
ATOM 1565 C CA . PHE A 1 187 ? 17.843 3.234 0.829 1.00 47.72 187 PHE A CA 1
ATOM 1566 C C . PHE A 1 187 ? 16.956 3.333 2.078 1.00 47.72 187 PHE A C 1
ATOM 1568 O O . PHE A 1 187 ? 17.308 2.771 3.113 1.00 47.72 187 PHE A O 1
ATOM 1575 N N . ILE A 1 188 ? 15.803 4.011 2.013 1.00 53.06 188 ILE A N 1
ATOM 1576 C CA . ILE A 1 188 ? 14.891 4.120 3.160 1.00 53.06 188 ILE A CA 1
ATOM 1577 C C . ILE A 1 188 ? 14.251 2.751 3.454 1.00 53.06 188 ILE A C 1
ATOM 1579 O O . ILE A 1 188 ? 14.105 2.381 4.620 1.00 53.06 188 ILE A O 1
ATOM 1583 N N . ILE A 1 189 ? 13.907 1.976 2.416 1.00 54.31 189 ILE A N 1
ATOM 1584 C CA . ILE A 1 189 ? 13.318 0.632 2.552 1.00 54.31 189 ILE A CA 1
ATOM 1585 C C . ILE A 1 189 ? 14.376 -0.387 2.983 1.00 54.31 189 ILE A C 1
ATOM 1587 O O . ILE A 1 189 ? 14.136 -1.118 3.944 1.00 54.31 189 ILE A O 1
ATOM 1591 N N . GLU A 1 190 ? 15.546 -0.408 2.337 1.00 47.09 190 GLU A N 1
ATOM 1592 C CA . GLU A 1 190 ? 16.621 -1.361 2.664 1.00 47.09 190 GLU A CA 1
ATOM 1593 C C . GLU A 1 190 ? 17.178 -1.178 4.078 1.00 47.09 190 GLU A C 1
ATOM 1595 O O . GLU A 1 190 ? 17.289 -2.151 4.825 1.00 47.09 190 GLU A O 1
ATOM 1600 N N . LYS A 1 191 ? 17.447 0.065 4.498 1.00 49.53 191 LYS A N 1
ATOM 1601 C CA . LYS A 1 191 ? 18.018 0.352 5.824 1.00 49.53 191 LYS A CA 1
ATOM 1602 C C . LYS A 1 191 ? 17.132 -0.144 6.973 1.00 49.53 191 LYS A C 1
ATOM 1604 O O . LYS A 1 191 ? 17.628 -0.445 8.051 1.00 49.53 191 LYS A O 1
ATOM 1609 N N . HIS A 1 192 ? 15.820 -0.239 6.758 1.00 49.62 192 HIS A N 1
ATOM 1610 C CA . HIS A 1 192 ? 14.880 -0.722 7.770 1.00 49.62 192 HIS A CA 1
ATOM 1611 C C . HIS A 1 192 ? 14.732 -2.262 7.770 1.00 49.62 192 HIS A C 1
ATOM 1613 O O . HIS A 1 192 ? 14.287 -2.832 8.770 1.00 49.62 192 HIS A O 1
ATOM 1619 N N . GLU A 1 193 ? 15.094 -2.951 6.683 1.00 49.16 193 GLU A N 1
ATOM 1620 C CA . GLU A 1 193 ? 15.073 -4.421 6.600 1.00 49.16 193 GLU A CA 1
ATOM 1621 C C . GLU A 1 193 ? 16.305 -5.044 7.288 1.00 49.16 193 GLU A C 1
ATOM 1623 O O . GLU A 1 193 ? 16.180 -6.095 7.918 1.00 49.16 193 GLU A O 1
ATOM 1628 N N . GLU A 1 194 ? 17.460 -4.365 7.275 1.00 42.62 194 GLU A N 1
ATOM 1629 C CA . GLU A 1 194 ? 18.679 -4.810 7.978 1.00 42.62 194 GLU A CA 1
ATOM 1630 C C . GLU A 1 194 ? 18.611 -4.648 9.509 1.00 42.62 194 GLU A C 1
ATOM 1632 O O . GLU A 1 194 ? 19.197 -5.447 10.240 1.00 42.62 194 GLU A O 1
ATOM 1637 N N . ASP A 1 195 ? 17.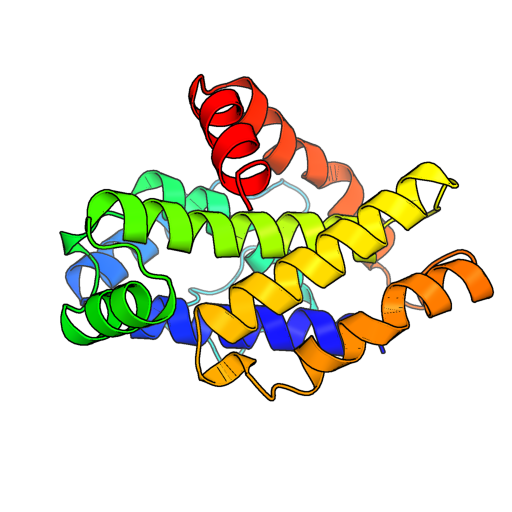838 -3.684 10.017 1.00 43.03 195 ASP A N 1
ATOM 1638 C CA . ASP A 1 195 ? 17.785 -3.347 11.450 1.00 43.03 195 ASP A CA 1
ATOM 1639 C C . ASP A 1 195 ? 16.827 -4.228 12.286 1.00 43.03 195 ASP A C 1
ATOM 1641 O O . ASP A 1 195 ? 16.631 -3.987 13.481 1.00 43.03 195 ASP A O 1
ATOM 1645 N N . THR A 1 196 ? 16.201 -5.268 11.711 1.00 46.09 196 THR A N 1
ATOM 1646 C CA . THR A 1 196 ? 15.269 -6.132 12.464 1.00 46.09 196 THR A CA 1
ATOM 1647 C C . THR A 1 196 ? 15.440 -7.635 12.215 1.00 46.09 196 THR A C 1
ATOM 1649 O O . THR A 1 196 ? 15.337 -8.141 11.101 1.00 46.09 196 THR A O 1
ATOM 1652 N N . SER A 1 197 ? 15.559 -8.392 13.318 1.00 44.56 197 SER A N 1
ATOM 1653 C CA . SER A 1 197 ? 15.433 -9.867 13.399 1.00 44.56 197 SER A CA 1
ATOM 1654 C C . SER A 1 197 ? 14.167 -10.416 12.695 1.00 44.56 197 SER A C 1
ATOM 1656 O O . SER A 1 197 ? 14.114 -11.573 12.269 1.00 44.56 197 SER A O 1
ATOM 1658 N N . GLU A 1 198 ? 13.170 -9.554 12.482 1.00 47.19 198 GLU A N 1
ATOM 1659 C CA . GLU A 1 198 ? 11.904 -9.833 11.810 1.00 47.19 198 GLU A CA 1
ATOM 1660 C C . GLU A 1 198 ? 12.042 -10.104 10.298 1.00 47.19 198 GLU A C 1
ATOM 1662 O O . GLU A 1 198 ? 11.241 -10.876 9.770 1.00 47.19 198 GLU A O 1
ATOM 1667 N N . GLY A 1 199 ? 13.084 -9.599 9.616 1.00 40.91 199 GLY A N 1
AT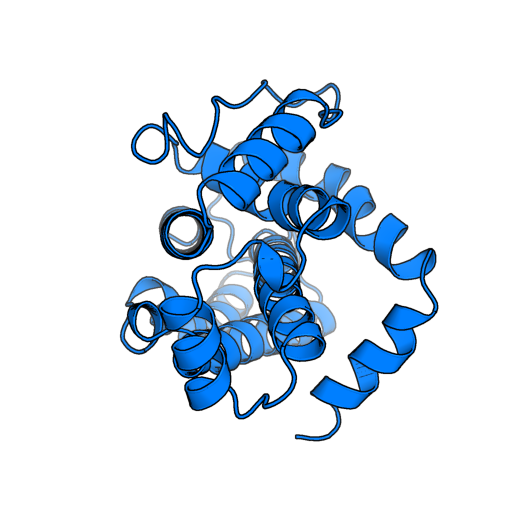OM 1668 C CA . GLY A 1 199 ? 13.346 -9.869 8.189 1.00 40.91 199 GLY A CA 1
ATOM 1669 C C . GLY A 1 199 ? 13.458 -11.364 7.849 1.00 40.91 199 GLY A C 1
ATOM 1670 O O . GLY A 1 199 ? 12.989 -11.819 6.805 1.00 40.91 199 GLY A O 1
ATOM 1671 N N . LYS A 1 200 ? 13.976 -12.175 8.785 1.00 39.06 200 LYS A N 1
ATOM 1672 C CA . LYS A 1 200 ? 14.121 -13.636 8.627 1.00 39.06 200 LYS A CA 1
ATOM 1673 C C . LYS A 1 200 ? 12.811 -14.409 8.830 1.00 39.06 200 LYS A C 1
ATOM 1675 O O . LYS A 1 200 ? 12.583 -15.400 8.146 1.00 39.06 200 LYS A O 1
ATOM 1680 N N . ILE A 1 201 ? 11.918 -13.944 9.708 1.00 43.31 201 ILE A N 1
ATOM 1681 C CA . ILE A 1 201 ? 10.579 -14.542 9.905 1.00 43.31 201 ILE A CA 1
ATOM 1682 C C . ILE A 1 201 ? 9.674 -14.240 8.693 1.00 43.31 201 ILE A C 1
ATOM 1684 O O . ILE A 1 201 ? 8.804 -15.030 8.326 1.00 43.31 201 ILE A O 1
ATOM 1688 N N . ILE A 1 202 ? 9.895 -13.098 8.038 1.00 46.50 202 ILE A N 1
ATOM 1689 C CA . ILE A 1 202 ? 9.124 -12.607 6.888 1.00 46.50 202 ILE A CA 1
ATOM 1690 C C . ILE A 1 202 ? 9.341 -13.458 5.626 1.00 46.50 202 ILE A C 1
ATOM 1692 O O . ILE A 1 202 ? 8.370 -13.709 4.911 1.00 46.50 202 ILE A O 1
ATOM 1696 N N . LEU A 1 203 ? 10.564 -13.948 5.404 1.00 40.91 203 LEU A N 1
ATOM 1697 C CA . LEU A 1 203 ? 10.928 -14.829 4.288 1.00 40.91 203 LEU A CA 1
ATOM 1698 C C . LEU A 1 203 ? 10.294 -16.228 4.400 1.00 40.91 203 LEU A C 1
ATOM 1700 O O . LEU A 1 203 ? 10.014 -16.845 3.378 1.00 40.91 203 LEU A O 1
ATOM 1704 N N . ASN A 1 204 ? 10.005 -16.702 5.616 1.00 41.03 204 ASN A N 1
ATOM 1705 C CA . ASN A 1 204 ? 9.396 -18.019 5.833 1.00 41.03 204 ASN A CA 1
ATOM 1706 C C . ASN A 1 204 ? 7.889 -18.035 5.530 1.00 41.03 204 ASN A C 1
ATOM 1708 O O . ASN A 1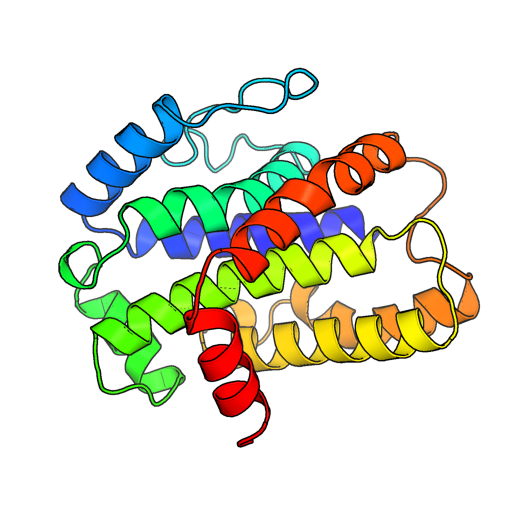 204 ? 7.416 -18.963 4.892 1.00 41.03 204 ASN A O 1
ATOM 1712 N N . ILE A 1 205 ? 7.140 -16.976 5.862 1.00 42.75 205 ILE A N 1
ATOM 1713 C CA . ILE A 1 205 ? 5.685 -16.917 5.588 1.00 42.75 205 ILE A CA 1
ATOM 1714 C C . ILE A 1 205 ? 5.376 -16.861 4.078 1.00 42.75 205 ILE A C 1
ATOM 1716 O O . ILE A 1 205 ? 4.333 -17.342 3.643 1.00 42.75 205 ILE A O 1
ATOM 1720 N N . LEU A 1 206 ? 6.273 -16.277 3.275 1.00 40.56 206 LEU A N 1
ATOM 1721 C CA . LEU A 1 206 ? 6.154 -16.255 1.810 1.00 40.56 206 LEU A CA 1
ATOM 1722 C C . LEU A 1 206 ? 6.698 -17.529 1.143 1.00 40.56 206 LEU A C 1
ATOM 1724 O O . LEU A 1 206 ? 6.354 -17.788 -0.000 1.00 40.56 206 LEU A O 1
ATOM 1728 N N . LYS A 1 207 ? 7.532 -18.314 1.839 1.00 37.12 207 LYS A N 1
ATOM 1729 C CA . LYS A 1 207 ? 8.053 -19.609 1.362 1.00 37.12 207 LYS A CA 1
ATOM 1730 C C . LYS A 1 207 ? 7.179 -20.804 1.753 1.00 37.12 207 LYS A C 1
ATOM 1732 O O . LYS A 1 207 ? 7.345 -21.871 1.179 1.00 37.12 207 LYS A O 1
ATOM 1737 N N . GLU A 1 208 ? 6.273 -20.638 2.715 1.00 32.62 208 GLU A N 1
ATOM 1738 C CA . GLU A 1 208 ? 5.342 -21.681 3.172 1.00 32.62 208 GLU A CA 1
ATOM 1739 C C . GLU A 1 208 ? 4.006 -21.720 2.395 1.00 32.62 208 GLU A C 1
ATOM 1741 O O . GLU A 1 208 ? 3.067 -22.370 2.849 1.00 32.62 208 GLU A O 1
ATOM 1746 N N . ASN A 1 209 ? 3.896 -21.063 1.230 1.00 34.12 209 ASN A N 1
ATOM 1747 C CA . ASN A 1 209 ? 2.766 -21.247 0.301 1.00 34.12 209 ASN A CA 1
ATOM 1748 C C . ASN A 1 209 ? 3.236 -21.408 -1.145 1.00 34.12 209 ASN A C 1
ATOM 1750 O O . ASN A 1 209 ? 3.552 -20.370 -1.766 1.00 34.12 209 ASN A O 1
#

Foldseek 3Di:
DLLVLLLVVLLVLLVLVLVFFDPVLLVLLQVLLVVDDDDPPDDRDDRCNVCSVVDDSLVSLVSLLCVLVSCVVDPALVGGDPVSLVLLCVLVVPPDSRVSSVLSSVLSLLSNQLSLLQLDPFDDPVSLVVNLVSLVCNLVSPLRRDVCRVPDVSSVCSVCSSVVCVVVRHNDDPPDPCSPVSVVSVCVSVVVCVVDPVVVVVVVVVVVD

pLDDT: mean 83.48, std 17.79, range [32.62, 98.25]

Sequence (209 aa):
DIYHVTAGKVLRFLKITIDALLPEGKTKFTLYWKSFEYPRIWQKLPNPISHIDSFMMSDCLHLAMMLPFILNKFLKYKHFKQSEIEKFQVRTGVSRGDLAVKLWLKCWILMAKTMTMVFKHSFTEDDYIKLQECLDNERTLFSRAFKDFENLPNLHVNYHLAQHARNYATLLNTGVRIKEMLLDDWFIIEKHEEDTSEGKIILNILKEN